Protein AF-A0A3R6RLE1-F1 (afdb_monomer)

pLDDT: mean 75.5, std 14.81, range [39.62, 96.38]

Nearest PDB structures (foldseek):
  5wux-assembly2_D  TM=3.934E-01  e=5.420E-01  Homo sapiens
  9bdt-assembly1_L  TM=4.280E-01  e=7.539E-01  Mus musculus
  8u2c-assembly1_L  TM=4.564E-01  e=1.307E+00  Homo sapiens
  4r2g-assembly1_P  TM=3.063E-01  e=6.754E-01  Homo sapiens
  6lir-assembly2_C  TM=3.787E-01  e=3.151E+00  Gallus gallus

Foldseek 3Di:
DDPVVVVVVVVVVVVVVVVVVVVVVVCVVVCVVVVVLLVVLLVVLVVVVQWDKAAFDDPQRKIKIWGQPPRPPCQQWIQIDIDGPNFPDDDDSPDIDGLPQFFNVDDLFSWDKDFPDPPRPPDQKTKIKTWDDPQFQWKWQAPDTWGKDWDWGAGSPPGIRITIMTMDIAGDPDDPGDVQVQQGIWTAGNVGWIKGGGPVVNGIDTD

Secondary structure (DSSP, 8-state):
--HHHHHHHHHHHHHHHHHHHHHHHHHHHTTHHHHHHHHHHHHHHHHTT-EEEPPPBTTTTEEEEEEETTTTT-TTEEEEEEEESSS-------EEEEIIIIIIS--GGG---B----TT---SEEEEEEE--TTEEEEEETTEEEEPEEEEEEETTTEEEEEEEEEEEEESS-TT--TT-GGGEEEEETTS-EEEEETTTTEEEE-

Radius of gyration: 25.45 Å; Cα contacts (8 Å, |Δi|>4): 371; chains: 1; bounding box: 72×47×69 Å

Solvent-accessible surface area (backbone atoms only — not comparable to full-atom values): 11541 Å² total; per-residue (Å²): 133,62,70,68,58,56,54,51,53,50,52,53,51,52,52,53,52,50,52,51,51,49,51,51,52,51,36,51,76,70,41,51,55,58,51,52,52,49,52,55,34,44,63,50,34,68,72,68,62,27,56,33,71,53,76,67,46,74,94,52,40,33,26,44,39,37,32,53,21,64,89,80,78,42,74,61,30,27,26,42,42,80,47,34,78,72,43,83,61,81,67,78,75,84,40,73,44,40,50,51,68,54,35,54,66,32,42,82,82,65,55,59,79,45,65,67,82,62,62,71,57,91,57,73,49,45,57,37,35,31,40,43,37,93,54,55,53,35,37,28,58,65,92,44,79,41,69,60,44,81,49,58,34,47,35,69,77,78,40,74,48,58,35,30,31,40,73,53,77,31,39,57,93,43,100,86,39,45,65,77,54,16,90,30,40,35,39,32,32,73,85,70,51,40,36,38,42,27,63,84,72,73,45,52,48,80,109

Structure (mmCIF, N/CA/C/O backbone):
data_AF-A0A3R6RLE1-F1
#
_entry.id   AF-A0A3R6RLE1-F1
#
loop_
_atom_site.group_PDB
_atom_site.id
_atom_site.type_symbol
_atom_site.label_atom_id
_atom_site.label_alt_id
_atom_site.label_comp_id
_atom_site.label_asym_id
_atom_site.label_entity_id
_atom_site.label_seq_id
_atom_site.pdbx_PDB_ins_code
_atom_site.Cartn_x
_atom_site.Cartn_y
_atom_site.Cartn_z
_atom_site.occupancy
_atom_site.B_iso_or_equiv
_atom_site.auth_seq_id
_atom_site.auth_comp_id
_atom_site.auth_asym_id
_atom_site.auth_atom_id
_atom_site.pdbx_PDB_model_num
ATOM 1 N N . MET A 1 1 ? 51.642 21.975 -44.825 1.00 54.53 1 MET A N 1
ATOM 2 C CA . MET A 1 1 ? 50.548 20.981 -44.720 1.00 54.53 1 MET A CA 1
ATOM 3 C C . MET A 1 1 ? 49.422 21.402 -45.662 1.00 54.53 1 MET A C 1
ATOM 5 O O . MET A 1 1 ? 48.968 22.535 -45.587 1.00 54.53 1 MET A O 1
ATOM 9 N N . ASN A 1 2 ? 49.102 20.576 -46.658 1.00 55.41 2 ASN A N 1
ATOM 10 C CA . ASN A 1 2 ? 48.472 21.010 -47.912 1.00 55.41 2 ASN A CA 1
ATOM 11 C C . ASN A 1 2 ? 46.968 21.317 -47.732 1.00 55.41 2 ASN A C 1
ATOM 13 O O . ASN A 1 2 ? 46.208 20.414 -47.386 1.00 55.41 2 ASN A O 1
ATOM 17 N N . LYS A 1 3 ? 46.512 22.552 -48.013 1.00 57.81 3 LYS A N 1
ATOM 18 C CA . LYS A 1 3 ? 45.089 22.973 -47.905 1.00 57.81 3 LYS A CA 1
ATOM 19 C C . LYS A 1 3 ? 44.115 22.013 -48.614 1.00 57.81 3 LYS A C 1
ATOM 21 O O . LYS A 1 3 ? 42.993 21.827 -48.156 1.00 57.81 3 LYS A O 1
ATOM 26 N N . LYS A 1 4 ? 44.556 21.354 -49.694 1.00 61.41 4 LYS A N 1
ATOM 27 C CA . LYS A 1 4 ? 43.787 20.327 -50.424 1.00 61.41 4 LYS A CA 1
ATOM 28 C C . LYS A 1 4 ? 43.516 19.050 -49.613 1.00 61.41 4 LYS A C 1
ATOM 30 O O . LYS A 1 4 ? 42.442 18.470 -49.751 1.00 61.41 4 LYS A O 1
ATOM 35 N N . ILE A 1 5 ? 44.456 18.628 -48.768 1.00 63.06 5 ILE A N 1
ATOM 36 C CA . ILE A 1 5 ? 44.320 17.428 -47.926 1.00 63.06 5 ILE A CA 1
ATOM 37 C C . ILE A 1 5 ? 43.322 17.705 -46.796 1.00 63.06 5 ILE A C 1
ATOM 39 O O . ILE A 1 5 ? 42.418 16.908 -46.570 1.00 63.06 5 ILE A O 1
ATOM 43 N N . ILE A 1 6 ? 43.413 18.885 -46.172 1.00 67.31 6 ILE A N 1
ATOM 44 C CA . ILE A 1 6 ? 42.488 19.329 -45.115 1.00 67.31 6 ILE A CA 1
ATOM 45 C C . ILE A 1 6 ? 41.051 19.429 -45.654 1.00 67.31 6 ILE A C 1
ATOM 47 O O . ILE A 1 6 ? 40.127 18.909 -45.036 1.00 67.31 6 ILE A O 1
ATOM 51 N N . ASN A 1 7 ? 40.857 20.008 -46.845 1.00 72.31 7 ASN A N 1
ATOM 52 C CA . ASN A 1 7 ? 39.530 20.110 -47.466 1.00 72.31 7 ASN A CA 1
ATOM 53 C C . ASN A 1 7 ? 38.930 18.750 -47.852 1.00 72.31 7 ASN A C 1
ATOM 55 O O . ASN A 1 7 ? 37.714 18.577 -47.803 1.00 72.31 7 ASN A O 1
ATOM 59 N N . SER A 1 8 ? 39.763 17.791 -48.259 1.00 72.81 8 SER A N 1
ATOM 60 C CA . SER A 1 8 ? 39.297 16.448 -48.626 1.00 72.81 8 SER A CA 1
ATOM 61 C C . SER A 1 8 ? 38.902 15.645 -47.387 1.00 72.81 8 SER A C 1
ATOM 63 O O . SER A 1 8 ? 37.837 15.035 -47.370 1.00 72.81 8 SER A O 1
ATOM 65 N N . ALA A 1 9 ? 39.699 15.726 -46.318 1.00 73.75 9 ALA A N 1
ATOM 66 C CA . ALA A 1 9 ? 39.375 15.119 -45.030 1.00 73.75 9 ALA A CA 1
ATOM 67 C C . ALA A 1 9 ? 38.085 15.701 -44.423 1.00 73.75 9 ALA A C 1
ATOM 69 O O . ALA A 1 9 ? 37.245 14.950 -43.935 1.00 73.75 9 ALA A O 1
ATOM 70 N N . LEU A 1 10 ? 37.881 17.021 -44.524 1.00 77.94 10 LEU A N 1
ATOM 71 C CA . LEU A 1 10 ? 36.673 17.681 -44.025 1.00 77.94 10 LEU A CA 1
ATOM 72 C C . LEU A 1 10 ? 35.410 17.214 -44.766 1.00 77.94 10 LEU A C 1
ATOM 74 O O . LEU A 1 10 ? 34.391 16.959 -44.136 1.00 77.94 10 LEU A O 1
ATOM 78 N N . LYS A 1 11 ? 35.475 17.042 -46.092 1.00 77.94 11 LYS A N 1
ATOM 79 C CA . LYS A 1 11 ? 34.344 16.529 -46.888 1.00 77.94 11 LYS A CA 1
ATOM 80 C C . LYS A 1 11 ? 33.983 15.089 -46.531 1.00 77.94 11 LYS A C 1
ATOM 82 O O . LYS A 1 11 ? 32.802 14.772 -46.431 1.00 77.94 11 LYS A O 1
ATOM 87 N N . ILE A 1 12 ? 34.988 14.241 -46.315 1.00 80.44 12 ILE A N 1
ATOM 88 C CA . ILE A 1 12 ? 34.781 12.856 -45.870 1.00 80.44 12 ILE A CA 1
ATOM 89 C C . ILE A 1 12 ? 34.124 12.847 -44.486 1.00 80.44 12 ILE A C 1
ATOM 91 O O . ILE A 1 12 ? 33.146 12.135 -44.277 1.00 80.44 12 ILE A O 1
ATOM 95 N N . PHE A 1 13 ? 34.603 13.688 -43.566 1.00 79.88 13 PHE A N 1
ATOM 96 C CA . PHE A 1 13 ? 34.034 13.807 -42.226 1.00 79.88 13 PHE A CA 1
ATOM 97 C C . PHE A 1 13 ? 32.572 14.272 -42.252 1.00 79.88 13 PHE A C 1
ATOM 99 O O . PHE A 1 13 ? 31.724 13.650 -41.620 1.00 79.88 13 PHE A O 1
ATOM 106 N N . VAL A 1 14 ? 32.255 15.310 -43.035 1.00 82.38 14 VAL A N 1
ATOM 107 C CA . VAL A 1 14 ? 30.874 15.787 -43.208 1.00 82.38 14 VAL A CA 1
ATOM 108 C C . VAL A 1 14 ? 29.983 14.682 -43.775 1.00 82.38 14 VAL A C 1
ATOM 110 O O . VAL A 1 14 ? 28.900 14.465 -43.247 1.00 82.38 14 VAL A O 1
ATOM 113 N N . GLY A 1 15 ? 30.452 13.928 -44.775 1.00 81.62 15 GLY A N 1
ATOM 114 C CA . GLY A 1 15 ? 29.702 12.800 -45.334 1.00 81.62 15 GLY A CA 1
ATOM 115 C C . GLY A 1 15 ? 29.387 11.714 -44.300 1.00 81.62 15 GLY A C 1
ATOM 116 O O . GLY A 1 15 ? 28.249 11.259 -44.217 1.00 81.62 15 GLY A O 1
ATOM 117 N N . ILE A 1 16 ? 30.363 11.344 -43.465 1.00 85.44 16 ILE A N 1
ATOM 118 C CA . ILE A 1 16 ? 30.168 10.360 -42.387 1.00 85.44 16 ILE A CA 1
ATOM 119 C C . ILE A 1 16 ? 29.144 10.868 -41.366 1.00 85.44 16 ILE A C 1
ATOM 121 O O . ILE A 1 16 ? 28.222 10.136 -41.009 1.00 85.44 16 ILE A O 1
ATOM 125 N N . VAL A 1 17 ? 29.267 12.124 -40.927 1.00 82.50 17 VAL A N 1
ATOM 126 C CA . VAL A 1 17 ? 28.328 12.726 -39.968 1.00 82.50 17 VAL A CA 1
ATOM 127 C C . VAL A 1 17 ? 26.916 12.783 -40.553 1.00 82.50 17 VAL A C 1
ATOM 129 O O . VAL A 1 17 ? 25.967 12.411 -39.870 1.00 82.50 17 VAL A O 1
ATOM 132 N N . SER A 1 18 ? 26.759 13.167 -41.822 1.00 81.44 18 SER A N 1
ATOM 133 C CA . SER A 1 18 ? 25.455 13.187 -42.493 1.00 81.44 18 SER A CA 1
ATOM 134 C C . SER A 1 18 ? 24.817 11.798 -42.568 1.00 81.44 18 SER A C 1
ATOM 136 O O . SER A 1 18 ? 23.637 11.665 -42.253 1.00 81.44 18 SER A O 1
ATOM 138 N N . CYS A 1 19 ? 25.581 10.755 -42.907 1.00 82.94 19 CYS A N 1
ATOM 139 C CA . CYS A 1 19 ? 25.074 9.380 -42.912 1.00 82.94 19 CYS A CA 1
ATOM 140 C C . CYS A 1 19 ? 24.628 8.918 -41.516 1.00 82.94 19 CYS A C 1
ATOM 142 O O . CYS A 1 19 ? 23.587 8.276 -41.396 1.00 82.94 19 CYS A O 1
ATOM 144 N N . LEU A 1 20 ? 25.372 9.272 -40.462 1.00 82.69 20 LEU A N 1
ATOM 145 C CA . LEU A 1 20 ? 25.006 8.946 -39.079 1.00 82.69 20 LEU A CA 1
ATOM 146 C C . LEU A 1 20 ? 23.729 9.668 -38.634 1.00 82.69 20 LEU A C 1
ATOM 148 O O . LEU A 1 20 ? 22.882 9.056 -37.989 1.00 82.69 20 LEU A O 1
ATOM 152 N N . VAL A 1 21 ? 23.564 10.942 -39.005 1.00 82.56 21 VAL A N 1
ATOM 153 C CA . VAL A 1 21 ? 22.342 11.708 -38.712 1.00 82.56 21 VAL A CA 1
ATOM 154 C C . VAL A 1 21 ? 21.139 11.099 -39.430 1.00 82.56 21 VAL A C 1
ATOM 156 O O . VAL A 1 21 ? 20.102 10.911 -38.804 1.00 82.56 21 VAL A O 1
ATOM 159 N N . ILE A 1 22 ? 21.277 10.731 -40.708 1.00 82.38 22 ILE A N 1
ATOM 160 C CA . ILE A 1 22 ? 20.196 10.083 -41.466 1.00 82.38 22 ILE A CA 1
ATOM 161 C C . ILE A 1 22 ? 19.832 8.738 -40.836 1.00 82.38 22 ILE A C 1
ATOM 163 O O . ILE A 1 22 ? 18.658 8.486 -40.593 1.00 82.38 22 ILE A O 1
ATOM 167 N N . ALA A 1 23 ? 20.821 7.903 -40.504 1.00 78.88 23 ALA A N 1
ATOM 168 C CA . ALA A 1 23 ? 20.574 6.635 -39.824 1.00 78.88 23 ALA A CA 1
ATOM 169 C C . ALA A 1 23 ? 19.856 6.842 -38.482 1.00 78.88 23 ALA A C 1
ATOM 171 O O . ALA A 1 23 ? 18.920 6.112 -38.175 1.00 78.88 23 ALA A O 1
ATOM 172 N N . PHE A 1 24 ? 20.244 7.855 -37.702 1.00 77.44 24 PHE A N 1
ATOM 173 C CA . PHE A 1 24 ? 19.587 8.185 -36.438 1.00 77.44 24 PHE A CA 1
ATOM 174 C C . PHE A 1 24 ? 18.131 8.623 -36.631 1.00 77.44 24 PHE A C 1
ATOM 176 O O . PHE A 1 24 ? 17.257 8.137 -35.919 1.00 77.44 24 PHE A O 1
ATOM 183 N N . VAL A 1 25 ? 17.857 9.494 -37.608 1.00 79.81 25 VAL A N 1
ATOM 184 C CA . VAL A 1 25 ? 16.491 9.940 -37.931 1.00 79.81 25 VAL A CA 1
ATOM 185 C C . VAL A 1 25 ? 15.631 8.762 -38.383 1.00 79.81 25 VAL A C 1
ATOM 187 O O . VAL A 1 25 ? 14.531 8.592 -37.873 1.00 79.81 25 VAL A O 1
ATOM 190 N N . VAL A 1 26 ? 16.160 7.902 -39.254 1.00 76.88 26 VAL A N 1
ATOM 191 C CA . VAL A 1 26 ? 15.477 6.695 -39.738 1.00 76.88 26 VAL A CA 1
ATOM 192 C C . VAL A 1 26 ? 15.181 5.729 -38.586 1.00 76.88 26 VAL A C 1
ATOM 194 O O . VAL A 1 26 ? 14.052 5.274 -38.438 1.00 76.88 26 VAL A O 1
ATOM 197 N N . MET A 1 27 ? 16.156 5.451 -37.716 1.00 73.25 27 MET A N 1
ATOM 198 C CA . MET A 1 27 ? 15.939 4.605 -36.534 1.00 73.25 27 MET A CA 1
ATOM 199 C C . MET A 1 27 ? 14.916 5.205 -35.556 1.00 73.25 27 MET A C 1
ATOM 201 O O . MET A 1 27 ? 14.238 4.453 -34.857 1.00 73.25 27 MET A O 1
ATOM 205 N N . ASN A 1 28 ? 14.797 6.535 -35.500 1.00 74.31 28 ASN A N 1
ATOM 206 C CA . ASN A 1 28 ? 13.787 7.223 -34.699 1.00 74.31 28 ASN A CA 1
ATOM 207 C C . ASN A 1 28 ? 12.388 7.137 -35.337 1.00 74.31 28 ASN A C 1
ATOM 209 O O . ASN A 1 28 ? 11.428 6.846 -34.635 1.00 74.31 28 ASN A O 1
ATOM 213 N N . GLU A 1 29 ? 12.266 7.340 -36.656 1.00 74.56 29 GLU A N 1
ATOM 214 C CA . GLU A 1 29 ? 10.993 7.206 -37.388 1.00 74.56 29 GLU A CA 1
ATOM 215 C C . GLU A 1 29 ? 10.439 5.778 -37.343 1.00 74.56 29 GLU A C 1
ATOM 217 O O . GLU A 1 29 ? 9.233 5.590 -37.203 1.00 74.56 29 GLU A O 1
ATOM 222 N N . PHE A 1 30 ? 11.310 4.769 -37.409 1.00 75.56 30 PHE A N 1
ATOM 223 C CA . PHE A 1 30 ? 10.919 3.362 -37.300 1.00 75.56 30 PHE A CA 1
ATOM 224 C C . PHE A 1 30 ? 10.721 2.878 -35.851 1.00 75.56 30 PHE A C 1
ATOM 226 O O . PHE A 1 30 ? 10.473 1.694 -35.646 1.00 75.56 30 PHE A O 1
ATOM 233 N N . GLY A 1 31 ? 10.850 3.748 -34.840 1.00 68.81 31 GLY A N 1
ATOM 234 C CA . GLY A 1 31 ? 10.634 3.396 -33.427 1.00 68.81 31 GLY A CA 1
ATOM 235 C C . GLY A 1 31 ? 11.708 2.495 -32.796 1.00 68.81 31 GLY A C 1
ATOM 236 O O . GLY A 1 31 ? 11.634 2.183 -31.610 1.00 68.81 31 GLY A O 1
ATOM 237 N N . ILE A 1 32 ? 12.752 2.129 -33.546 1.00 72.12 32 ILE A N 1
ATOM 238 C CA . ILE A 1 32 ? 13.831 1.223 -33.113 1.00 72.12 32 ILE A CA 1
ATOM 239 C C . ILE A 1 32 ? 14.575 1.790 -31.896 1.00 72.12 32 ILE A C 1
ATOM 241 O O . ILE A 1 32 ? 14.989 1.053 -31.003 1.00 72.12 32 ILE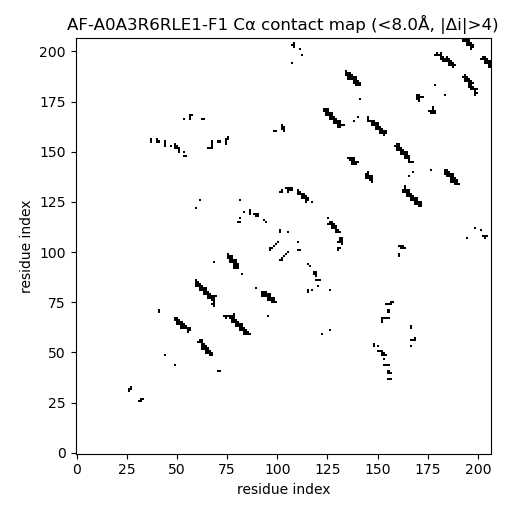 A O 1
ATOM 245 N N . ILE A 1 33 ? 14.753 3.115 -31.829 1.00 70.38 33 ILE A N 1
ATOM 246 C CA . ILE A 1 33 ? 15.415 3.765 -30.686 1.00 70.38 33 ILE A CA 1
ATOM 247 C C . ILE A 1 33 ? 14.605 3.584 -29.398 1.00 70.38 33 ILE A C 1
ATOM 249 O O . ILE A 1 33 ? 15.192 3.363 -28.334 1.00 70.38 33 ILE A O 1
ATOM 253 N N . ASP A 1 34 ? 13.282 3.684 -29.478 1.00 66.69 34 ASP A N 1
ATOM 254 C CA . ASP A 1 34 ? 12.413 3.529 -28.314 1.00 66.69 34 ASP A CA 1
ATOM 255 C C . ASP A 1 34 ? 12.336 2.063 -27.877 1.00 66.69 34 ASP A C 1
ATOM 257 O O . ASP A 1 34 ? 12.394 1.786 -26.680 1.00 66.69 34 ASP A O 1
ATOM 261 N N . GLU A 1 35 ? 12.370 1.130 -28.830 1.00 65.44 35 GLU A N 1
ATOM 262 C CA . GLU A 1 35 ? 12.478 -0.310 -28.575 1.00 65.44 35 GLU A CA 1
ATOM 263 C C . GLU A 1 35 ? 13.819 -0.700 -27.918 1.00 65.44 35 GLU A C 1
ATOM 265 O O . GLU A 1 35 ? 13.868 -1.470 -26.960 1.00 65.44 35 GLU A O 1
ATOM 270 N N . ILE A 1 36 ? 14.941 -0.114 -28.351 1.00 67.44 36 ILE A N 1
ATOM 271 C CA . ILE A 1 36 ? 16.247 -0.337 -27.707 1.00 67.44 36 ILE A CA 1
ATOM 272 C C . ILE A 1 36 ? 16.252 0.220 -26.278 1.00 67.44 36 ILE A C 1
ATOM 274 O O . ILE A 1 36 ? 16.777 -0.420 -25.362 1.00 67.44 36 ILE A O 1
ATOM 278 N N . LYS A 1 37 ? 15.671 1.406 -26.061 1.00 68.44 37 LYS A N 1
ATOM 279 C CA . LYS A 1 37 ? 15.564 2.000 -24.721 1.00 68.44 37 LYS A CA 1
ATOM 280 C C . LYS A 1 37 ? 14.668 1.168 -23.809 1.00 68.44 37 LYS A C 1
ATOM 282 O O . LYS A 1 37 ? 15.028 0.995 -22.644 1.00 68.44 37 LYS A O 1
ATOM 287 N N . SER A 1 38 ? 13.540 0.657 -24.302 1.00 60.31 38 SER A N 1
ATOM 288 C CA . SER A 1 38 ? 12.651 -0.204 -23.516 1.00 60.31 38 SER A CA 1
ATOM 289 C C . SER A 1 38 ? 13.352 -1.515 -23.152 1.00 60.31 38 SER A C 1
ATOM 291 O O . SER A 1 38 ? 13.422 -1.844 -21.969 1.00 60.31 38 SER A O 1
ATOM 293 N N . MET A 1 39 ? 14.024 -2.178 -24.101 1.00 59.88 39 MET A N 1
ATOM 294 C CA . MET A 1 39 ? 14.828 -3.379 -23.835 1.00 59.88 39 MET A CA 1
ATOM 295 C C . MET A 1 39 ? 15.926 -3.141 -22.792 1.00 59.88 39 MET A C 1
ATOM 297 O O . MET A 1 39 ? 16.168 -3.981 -21.924 1.00 59.88 39 MET A O 1
ATOM 301 N N . GLN A 1 40 ? 16.610 -1.996 -22.837 1.00 60.12 40 GLN A N 1
ATOM 302 C CA . GLN A 1 40 ? 17.617 -1.653 -21.830 1.00 60.12 40 GLN A CA 1
ATOM 303 C C . GLN A 1 40 ? 17.010 -1.412 -20.442 1.00 60.12 40 GLN A C 1
ATOM 305 O O . GLN A 1 40 ? 17.643 -1.751 -19.441 1.00 60.12 40 GLN A O 1
ATOM 310 N N . ARG A 1 41 ? 15.796 -0.849 -20.365 1.00 56.72 41 ARG A N 1
ATOM 311 C CA . ARG A 1 41 ? 15.068 -0.685 -19.098 1.00 56.72 41 ARG A CA 1
ATOM 312 C C . ARG A 1 41 ? 14.626 -2.029 -18.527 1.00 56.72 41 ARG A C 1
ATOM 314 O O . ARG A 1 41 ? 14.901 -2.266 -17.356 1.00 56.72 41 ARG A O 1
ATOM 321 N N . ILE A 1 42 ? 14.064 -2.919 -19.350 1.00 56.34 42 ILE A N 1
ATOM 322 C CA . ILE A 1 42 ? 13.675 -4.289 -18.959 1.00 56.34 42 ILE A CA 1
ATOM 323 C C . ILE A 1 42 ? 14.867 -5.023 -18.331 1.00 56.34 42 ILE A C 1
ATOM 325 O O . ILE A 1 42 ? 14.820 -5.413 -17.168 1.00 56.34 42 ILE A O 1
ATOM 329 N N . ASN A 1 43 ? 16.005 -5.060 -19.033 1.00 54.22 43 ASN A N 1
ATOM 330 C CA . ASN A 1 43 ? 17.229 -5.709 -18.543 1.00 54.22 43 ASN A CA 1
ATOM 331 C C . ASN A 1 43 ? 17.775 -5.121 -17.226 1.00 54.22 43 ASN A C 1
ATOM 333 O O . ASN A 1 43 ? 18.554 -5.770 -16.522 1.00 54.22 43 ASN A O 1
ATOM 337 N N . LYS A 1 44 ? 17.446 -3.863 -16.913 1.00 50.22 44 LYS A N 1
ATOM 338 C CA . LYS A 1 44 ? 17.852 -3.205 -15.667 1.00 50.22 44 LYS A CA 1
ATOM 339 C C . LYS A 1 44 ? 16.917 -3.569 -14.512 1.00 50.22 44 LYS A C 1
ATOM 341 O O . LYS A 1 44 ? 17.411 -3.783 -13.408 1.00 50.22 44 LYS A O 1
ATOM 346 N N . VAL A 1 45 ? 15.611 -3.661 -14.767 1.00 53.81 45 VAL A N 1
ATOM 347 C CA . VAL A 1 45 ? 14.608 -4.095 -13.781 1.00 53.81 45 VAL A CA 1
ATOM 348 C C . VAL A 1 45 ? 14.849 -5.554 -13.379 1.00 53.81 45 VAL A C 1
ATOM 350 O O . VAL A 1 45 ? 14.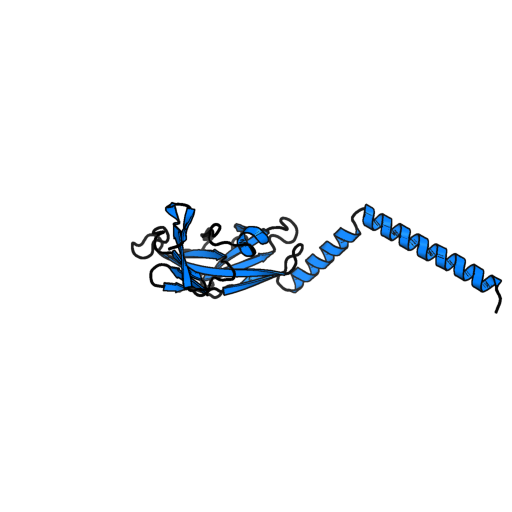927 -5.837 -12.183 1.00 53.81 45 VAL A O 1
ATOM 353 N N . ASP A 1 46 ? 15.137 -6.435 -14.345 1.00 53.00 46 ASP A N 1
ATOM 354 C CA . ASP A 1 46 ? 15.476 -7.848 -14.099 1.00 53.00 46 ASP A CA 1
ATOM 355 C C . ASP A 1 46 ? 16.672 -8.024 -13.145 1.00 53.00 46 ASP A C 1
ATOM 357 O O . ASP A 1 46 ? 16.710 -8.944 -12.331 1.00 53.00 46 ASP A O 1
ATOM 361 N N . LYS A 1 47 ? 17.655 -7.115 -13.192 1.00 46.69 47 LYS A N 1
ATOM 362 C CA . LYS A 1 47 ? 18.839 -7.160 -12.313 1.00 46.69 47 LYS A CA 1
ATOM 363 C C . LYS A 1 47 ? 18.598 -6.611 -10.903 1.00 46.69 47 LYS A C 1
ATOM 365 O O . LYS A 1 47 ? 19.365 -6.947 -10.003 1.00 46.69 47 LYS A O 1
ATOM 370 N N . ASN A 1 48 ? 17.562 -5.794 -10.701 1.00 50.09 48 ASN A N 1
ATOM 371 C CA . ASN A 1 48 ? 17.209 -5.197 -9.404 1.00 50.09 48 ASN A CA 1
ATOM 372 C C . ASN A 1 48 ? 16.133 -5.991 -8.644 1.00 50.09 48 ASN A C 1
ATOM 374 O O . ASN A 1 48 ? 15.670 -5.562 -7.589 1.00 50.09 48 ASN A O 1
ATOM 378 N N . ASN A 1 49 ? 15.759 -7.165 -9.152 1.00 56.41 49 ASN A N 1
ATOM 379 C CA . ASN A 1 49 ? 14.778 -8.074 -8.570 1.00 56.41 49 ASN A CA 1
ATOM 380 C C . ASN A 1 49 ? 13.362 -7.502 -8.384 1.00 56.41 49 ASN A C 1
ATOM 382 O O . ASN A 1 49 ? 12.591 -8.169 -7.705 1.00 56.41 49 ASN A O 1
ATOM 386 N N . GLY A 1 50 ? 13.031 -6.332 -8.966 1.00 63.19 50 GLY A N 1
ATOM 387 C CA . GLY A 1 50 ? 11.691 -5.786 -9.301 1.00 63.19 50 GLY A CA 1
ATOM 388 C C . GLY A 1 50 ? 10.552 -5.860 -8.272 1.00 63.19 50 GLY A C 1
ATOM 389 O O . GLY A 1 50 ? 9.423 -5.492 -8.580 1.00 63.19 50 GLY A O 1
ATOM 390 N N . THR A 1 51 ? 10.826 -6.359 -7.072 1.00 79.19 51 THR A N 1
ATOM 391 C CA . THR A 1 51 ? 9.840 -6.988 -6.202 1.00 79.19 51 THR A CA 1
ATOM 392 C C . THR A 1 51 ? 10.006 -6.452 -4.798 1.00 79.19 51 THR A C 1
ATOM 394 O O . THR A 1 51 ? 11.075 -6.552 -4.191 1.00 79.19 51 THR A O 1
ATOM 397 N N . TRP A 1 52 ? 8.923 -5.918 -4.259 1.00 87.69 52 TRP A N 1
ATOM 398 C CA . TRP A 1 52 ? 8.835 -5.489 -2.877 1.00 87.69 52 TRP A CA 1
ATOM 399 C C . TRP A 1 52 ? 8.065 -6.521 -2.052 1.00 87.69 52 TRP A C 1
ATOM 401 O O . TRP A 1 52 ? 7.113 -7.132 -2.538 1.00 87.69 52 TRP A O 1
ATOM 411 N N . LYS A 1 53 ? 8.474 -6.711 -0.794 1.00 89.19 53 LYS A N 1
ATOM 412 C CA . LYS A 1 53 ? 7.830 -7.634 0.147 1.00 89.19 53 LYS A CA 1
ATOM 413 C C . LYS A 1 53 ? 7.449 -6.909 1.426 1.00 89.19 53 LYS A C 1
ATOM 415 O O . LYS A 1 53 ? 8.276 -6.188 1.985 1.00 89.19 53 LYS A O 1
ATOM 420 N N . SER A 1 54 ? 6.233 -7.140 1.906 1.00 90.06 54 SER A N 1
ATOM 421 C CA . SER A 1 54 ? 5.782 -6.595 3.184 1.00 90.06 54 SER A CA 1
ATOM 422 C C . SER A 1 54 ? 6.402 -7.327 4.373 1.00 90.06 54 SER A C 1
ATOM 424 O O . SER A 1 54 ? 6.916 -8.445 4.268 1.00 90.06 54 SER A O 1
ATOM 426 N N . GLU A 1 55 ? 6.259 -6.731 5.553 1.00 90.81 55 GLU A N 1
ATOM 427 C CA . GLU A 1 55 ? 6.409 -7.437 6.819 1.00 90.81 55 GLU A CA 1
ATOM 428 C C . GLU A 1 55 ? 5.453 -8.635 6.895 1.00 90.81 55 GLU A C 1
ATOM 430 O O . GLU A 1 55 ? 4.340 -8.613 6.357 1.00 90.81 55 GLU A O 1
ATOM 435 N N . LYS A 1 56 ? 5.899 -9.680 7.597 1.00 89.25 56 LYS A N 1
ATOM 436 C CA . LYS A 1 56 ? 5.136 -10.912 7.805 1.00 89.25 56 LYS A CA 1
ATOM 437 C C . LYS A 1 56 ? 4.175 -10.752 8.975 1.00 89.25 56 LYS A C 1
ATOM 439 O O . LYS A 1 56 ? 4.577 -10.302 10.047 1.00 89.25 56 LYS A O 1
ATOM 444 N N . ILE A 1 57 ? 2.940 -11.214 8.813 1.00 84.00 57 ILE A N 1
ATOM 445 C CA . ILE A 1 57 ? 1.900 -11.125 9.839 1.00 84.00 57 ILE A CA 1
ATOM 446 C C . ILE A 1 57 ? 1.213 -12.470 10.109 1.00 84.00 57 ILE A C 1
ATOM 448 O O . ILE A 1 57 ? 1.125 -13.356 9.258 1.00 84.00 57 ILE A O 1
ATOM 452 N N . GLY A 1 58 ? 0.679 -12.607 11.323 1.00 79.00 58 GLY A N 1
ATOM 453 C CA . GLY A 1 58 ? -0.058 -13.796 11.753 1.00 79.00 58 GLY A CA 1
ATOM 454 C C . GLY A 1 58 ? 0.818 -15.036 11.968 1.00 79.00 58 GLY A C 1
ATOM 455 O O . GLY A 1 58 ? 2.029 -15.034 11.748 1.00 79.00 58 GLY A O 1
ATOM 456 N N . LYS A 1 59 ? 0.189 -16.123 12.430 1.00 78.75 59 LYS A N 1
ATOM 457 C CA . LYS A 1 59 ? 0.884 -17.393 12.715 1.00 78.75 59 LYS A CA 1
ATOM 458 C C . LYS A 1 59 ? 1.387 -18.086 11.451 1.00 78.75 59 LYS A C 1
ATOM 460 O O . LYS A 1 59 ? 2.390 -18.790 11.505 1.00 78.75 59 LYS A O 1
ATOM 465 N N . ASP A 1 60 ? 0.715 -17.849 10.331 1.00 77.62 60 ASP A N 1
ATOM 466 C CA . ASP A 1 60 ? 1.079 -18.413 9.033 1.00 77.62 60 ASP A CA 1
ATOM 467 C C . ASP A 1 60 ? 2.193 -17.610 8.339 1.00 77.62 60 ASP A C 1
ATOM 469 O O . ASP A 1 60 ? 2.605 -17.961 7.236 1.00 77.62 60 ASP A O 1
ATOM 473 N N . LYS A 1 61 ? 2.705 -16.547 8.987 1.00 84.94 61 LYS A N 1
ATOM 474 C CA . LYS A 1 61 ? 3.746 -15.658 8.454 1.00 84.94 61 LYS A CA 1
ATOM 475 C C . LYS A 1 61 ? 3.415 -15.182 7.035 1.00 84.94 61 LYS A C 1
ATOM 477 O O . LYS A 1 61 ? 4.242 -15.294 6.129 1.00 84.94 61 LYS A O 1
ATOM 482 N N . ALA A 1 62 ? 2.187 -14.705 6.850 1.00 83.44 62 ALA A N 1
ATOM 483 C CA . ALA A 1 62 ? 1.720 -14.211 5.565 1.00 83.44 62 ALA A CA 1
ATOM 484 C C . ALA A 1 62 ? 2.359 -12.856 5.247 1.00 83.44 62 ALA A C 1
ATOM 486 O O . ALA A 1 62 ? 2.544 -12.044 6.154 1.00 83.44 62 ALA A O 1
ATOM 487 N N . TYR A 1 63 ? 2.687 -12.610 3.985 1.00 86.06 63 TYR A N 1
ATOM 488 C CA . TYR A 1 63 ? 3.260 -11.357 3.503 1.00 86.06 63 TYR A CA 1
ATOM 489 C C . TYR A 1 63 ? 2.774 -11.053 2.085 1.00 86.06 63 TYR A C 1
ATOM 491 O O . TYR A 1 63 ? 2.444 -11.964 1.330 1.00 86.06 63 TYR A O 1
ATOM 499 N N . MET A 1 64 ? 2.744 -9.774 1.732 1.00 85.75 64 MET A N 1
ATOM 500 C CA . MET A 1 64 ? 2.476 -9.297 0.383 1.00 85.75 64 MET A CA 1
ATOM 501 C C . MET A 1 64 ? 3.768 -9.283 -0.428 1.00 85.75 64 MET A C 1
ATOM 503 O O . MET A 1 64 ? 4.812 -8.861 0.069 1.00 85.75 64 MET A O 1
ATOM 507 N N . GLU A 1 65 ? 3.677 -9.690 -1.683 1.00 86.31 65 GLU A N 1
ATOM 508 C CA . GLU A 1 65 ? 4.694 -9.534 -2.708 1.00 86.31 65 GLU A CA 1
ATOM 509 C C . GLU A 1 65 ? 4.112 -8.681 -3.839 1.00 86.31 65 GLU A C 1
ATOM 511 O O . GLU A 1 65 ? 3.028 -8.974 -4.341 1.00 86.31 65 GLU A O 1
ATOM 516 N N . ILE A 1 66 ? 4.816 -7.610 -4.207 1.00 86.50 66 ILE A N 1
ATOM 517 C CA . ILE A 1 66 ? 4.420 -6.690 -5.277 1.00 86.50 66 ILE A CA 1
ATOM 518 C C . ILE A 1 66 ? 5.548 -6.641 -6.293 1.00 86.50 66 ILE A C 1
ATOM 520 O O . ILE A 1 66 ? 6.683 -6.359 -5.915 1.00 86.50 66 ILE A O 1
ATOM 524 N N . CYS A 1 67 ? 5.239 -6.884 -7.558 1.00 82.00 67 CYS A N 1
ATOM 525 C CA . CYS A 1 67 ? 6.197 -6.898 -8.658 1.00 82.00 67 CYS A CA 1
ATOM 526 C C . CYS A 1 67 ? 5.672 -6.087 -9.848 1.00 82.00 67 CYS A C 1
ATOM 528 O O . CYS A 1 67 ? 4.472 -5.831 -9.947 1.00 82.00 67 CYS A O 1
ATOM 530 N N . ASP A 1 68 ? 6.569 -5.675 -10.743 1.00 77.94 68 ASP A N 1
ATOM 531 C CA . ASP A 1 68 ? 6.175 -5.094 -12.032 1.00 77.94 68 ASP A CA 1
ATOM 532 C C . ASP A 1 68 ? 5.356 -6.136 -12.817 1.00 77.94 68 ASP A C 1
ATOM 534 O O . ASP A 1 68 ? 5.800 -7.279 -12.975 1.00 77.94 68 ASP A O 1
ATOM 538 N N . GLY A 1 69 ? 4.129 -5.792 -13.220 1.00 64.31 69 GLY A N 1
ATOM 539 C CA . GLY A 1 69 ? 3.190 -6.735 -13.826 1.00 64.31 69 GLY A CA 1
ATOM 540 C C . GLY A 1 69 ? 3.752 -7.278 -15.136 1.00 64.31 69 GLY A C 1
ATOM 541 O O . GLY A 1 69 ? 4.042 -6.494 -16.031 1.00 64.31 69 GLY A O 1
ATOM 542 N N . GLU A 1 70 ? 3.957 -8.603 -15.209 1.00 60.03 70 GLU A N 1
ATOM 543 C CA . GLU A 1 70 ? 4.525 -9.340 -16.355 1.00 60.03 70 GLU A CA 1
ATOM 544 C C . GLU A 1 70 ? 5.371 -8.471 -17.296 1.00 60.03 70 GLU A C 1
ATOM 546 O O . GLU A 1 70 ? 4.878 -8.067 -18.349 1.00 60.03 70 GLU A O 1
ATOM 551 N N . ALA A 1 71 ? 6.613 -8.169 -16.896 1.00 50.84 71 ALA A N 1
ATOM 552 C CA . ALA A 1 71 ? 7.636 -7.452 -17.667 1.00 50.84 71 ALA A CA 1
ATOM 553 C C . ALA A 1 71 ? 7.274 -7.223 -19.158 1.00 50.84 71 ALA A C 1
ATOM 555 O O . ALA A 1 71 ? 7.612 -8.026 -20.030 1.00 50.84 71 ALA A O 1
ATOM 556 N N . GLY A 1 72 ? 6.560 -6.125 -19.441 1.00 48.47 72 GLY A N 1
ATOM 557 C CA . GLY A 1 72 ? 6.263 -5.649 -20.796 1.00 48.47 72 GLY A CA 1
ATOM 558 C C . GLY A 1 72 ? 4.900 -5.988 -21.420 1.00 48.47 72 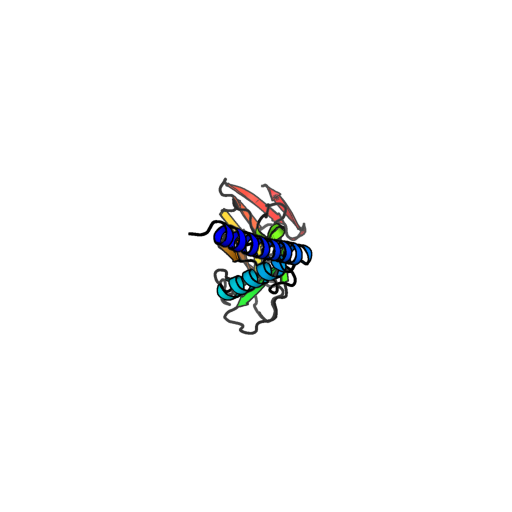GLY A C 1
ATOM 559 O O . GLY A 1 72 ? 4.672 -5.535 -22.540 1.00 48.47 72 GLY A O 1
ATOM 560 N N . LYS A 1 73 ? 3.986 -6.728 -20.770 1.00 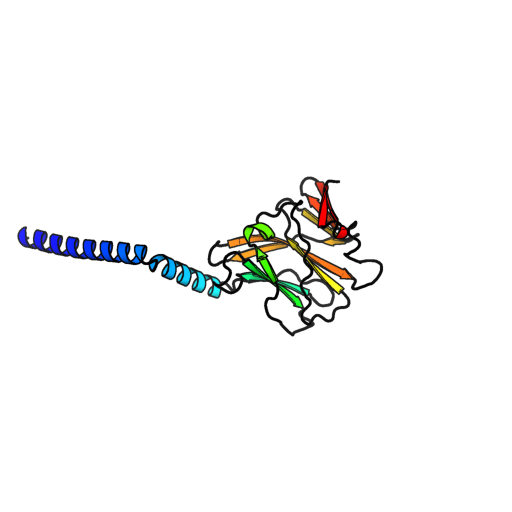59.72 73 LYS A N 1
ATOM 561 C CA . LYS A 1 73 ? 2.623 -6.944 -21.320 1.00 59.72 73 LYS A CA 1
ATOM 562 C C . LYS A 1 73 ? 1.577 -5.956 -20.809 1.00 59.72 73 LYS A C 1
ATOM 564 O O . LYS A 1 73 ? 0.684 -5.586 -21.566 1.00 59.72 73 LYS A O 1
ATOM 569 N N . GLU A 1 74 ? 1.700 -5.518 -19.560 1.00 69.50 74 GLU A N 1
ATOM 570 C CA . GLU A 1 74 ? 0.737 -4.621 -18.911 1.00 69.50 74 GLU A CA 1
ATOM 571 C C . GLU A 1 74 ? 1.467 -3.491 -18.169 1.00 69.50 74 GLU A C 1
ATOM 573 O O . GLU A 1 74 ? 1.565 -3.497 -16.944 1.00 69.50 74 GLU A O 1
ATOM 578 N N . PRO A 1 75 ? 2.012 -2.503 -18.899 1.00 72.00 75 PRO A N 1
ATOM 579 C CA . PRO A 1 75 ? 2.986 -1.555 -18.353 1.00 72.00 75 PRO A CA 1
ATOM 580 C C . PRO A 1 75 ? 2.452 -0.601 -17.276 1.00 72.00 75 PRO A C 1
ATOM 582 O O . PRO A 1 75 ? 3.232 0.052 -16.584 1.00 72.00 75 PRO A O 1
ATOM 585 N N . ASP A 1 76 ? 1.131 -0.494 -17.139 1.00 83.50 76 ASP A N 1
ATOM 586 C CA . ASP A 1 76 ? 0.467 0.347 -16.140 1.00 83.50 76 ASP A CA 1
ATOM 587 C C . ASP A 1 76 ? 0.076 -0.419 -14.866 1.00 83.50 76 ASP A C 1
ATOM 589 O O . ASP A 1 76 ? -0.504 0.173 -13.945 1.00 83.50 76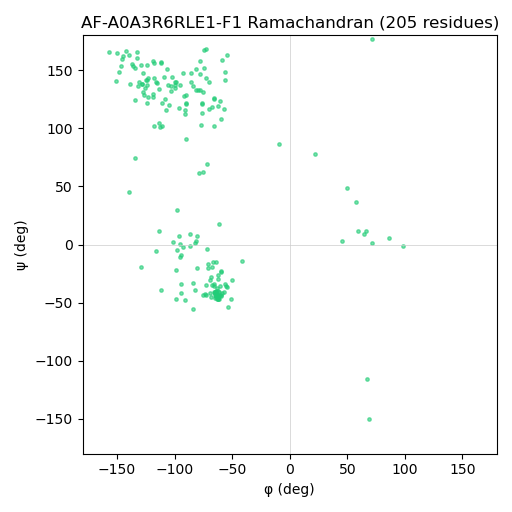 ASP A O 1
ATOM 593 N N . LEU A 1 77 ? 0.373 -1.720 -14.800 1.00 84.00 77 LEU A N 1
ATOM 594 C CA . LEU A 1 77 ? -0.085 -2.617 -13.748 1.00 84.00 77 LEU A CA 1
ATOM 595 C C . LEU A 1 77 ? 1.081 -3.213 -12.947 1.00 84.00 77 LEU A C 1
ATOM 597 O O . LEU A 1 77 ? 2.132 -3.554 -13.481 1.00 84.00 77 LEU A O 1
ATOM 601 N N . ALA A 1 78 ? 0.873 -3.371 -11.641 1.00 85.12 78 ALA A N 1
ATOM 602 C CA . ALA A 1 78 ? 1.722 -4.177 -10.770 1.00 85.12 78 ALA A CA 1
ATOM 603 C C . ALA A 1 78 ? 1.014 -5.479 -10.410 1.00 85.12 78 ALA A C 1
ATOM 605 O O . ALA A 1 78 ? -0.163 -5.467 -10.044 1.00 85.12 78 ALA A O 1
ATOM 606 N N . GLY A 1 79 ? 1.759 -6.580 -10.444 1.00 82.75 79 GLY A N 1
ATOM 607 C CA . GLY A 1 79 ? 1.319 -7.860 -9.913 1.00 82.75 79 GLY A CA 1
ATOM 608 C C . GLY A 1 79 ? 1.383 -7.870 -8.389 1.00 82.75 79 GLY A C 1
ATOM 609 O O . GLY A 1 79 ? 2.414 -7.520 -7.812 1.00 82.75 79 GLY A O 1
ATOM 610 N N . VAL A 1 80 ? 0.306 -8.297 -7.734 1.00 81.94 80 VAL A N 1
ATOM 611 C CA . VAL A 1 80 ? 0.177 -8.338 -6.269 1.00 81.94 80 VAL A CA 1
ATOM 612 C C . VAL A 1 80 ? -0.238 -9.731 -5.803 1.00 81.94 80 VAL A C 1
ATOM 614 O O . VAL A 1 80 ? -1.213 -10.294 -6.287 1.00 81.94 80 VAL A O 1
ATOM 617 N N . ASN A 1 81 ? 0.499 -10.291 -4.841 1.00 80.31 81 ASN A N 1
ATOM 618 C CA . ASN A 1 81 ? 0.244 -11.624 -4.291 1.00 80.31 81 ASN A CA 1
ATOM 619 C C . ASN A 1 81 ? 0.417 -11.661 -2.779 1.00 80.31 81 ASN A C 1
ATOM 621 O O . ASN A 1 81 ? 1.428 -11.193 -2.259 1.00 80.31 81 ASN A O 1
ATOM 625 N N . ILE A 1 82 ? -0.480 -12.352 -2.076 1.00 79.75 82 ILE A N 1
ATOM 626 C CA . ILE A 1 82 ? -0.208 -12.776 -0.701 1.00 79.75 82 ILE A CA 1
ATOM 627 C C . ILE A 1 82 ? 0.441 -14.158 -0.719 1.00 79.75 82 ILE A C 1
ATOM 629 O O . ILE A 1 82 ? -0.036 -15.100 -1.344 1.00 79.75 82 ILE A O 1
ATOM 633 N N . ARG A 1 83 ? 1.563 -14.272 -0.014 1.00 79.00 83 ARG A N 1
ATOM 634 C CA . ARG A 1 83 ? 2.339 -15.497 0.169 1.00 79.00 83 ARG A CA 1
ATOM 635 C C . ARG A 1 83 ? 2.371 -15.861 1.648 1.00 79.00 83 ARG A C 1
ATOM 637 O O . ARG A 1 83 ? 2.255 -14.999 2.515 1.00 79.00 83 ARG A O 1
ATOM 644 N N . SER A 1 84 ? 2.596 -17.134 1.950 1.00 77.38 84 SER A N 1
ATOM 645 C CA . SER A 1 84 ? 2.819 -17.628 3.310 1.00 77.38 84 SER A CA 1
ATOM 646 C C . SER A 1 84 ? 4.093 -18.463 3.345 1.00 77.38 84 SER A C 1
ATOM 648 O O . SER A 1 84 ? 4.332 -19.277 2.463 1.00 77.38 84 SER A O 1
ATOM 650 N N . GLU A 1 85 ? 4.920 -18.307 4.381 1.00 78.88 85 GLU A N 1
ATOM 651 C CA . GLU A 1 85 ? 6.059 -19.224 4.566 1.00 78.88 85 GLU A CA 1
ATOM 652 C C . GLU A 1 85 ? 5.628 -20.628 5.003 1.00 78.88 85 GLU A C 1
ATOM 654 O O . GLU A 1 85 ? 6.403 -21.577 4.892 1.00 78.88 85 GLU A O 1
ATOM 659 N N . LYS A 1 86 ? 4.413 -20.753 5.546 1.00 74.50 86 LYS A N 1
ATOM 660 C CA . LYS A 1 86 ? 3.867 -22.010 6.056 1.00 74.50 86 LYS A CA 1
ATOM 661 C C . LYS A 1 86 ? 3.243 -22.860 4.946 1.00 74.50 86 LYS A C 1
ATOM 663 O O . LYS A 1 86 ? 3.325 -24.082 5.023 1.00 74.50 86 LYS A O 1
ATOM 668 N N . TYR A 1 87 ? 2.650 -22.229 3.936 1.00 68.25 87 TYR A N 1
ATOM 669 C CA . TYR A 1 87 ? 2.016 -22.896 2.798 1.00 68.25 87 TYR A CA 1
ATOM 670 C C . TYR A 1 87 ? 2.831 -22.582 1.535 1.00 68.25 87 TYR A C 1
ATOM 672 O O . TYR A 1 87 ? 2.778 -21.470 1.021 1.00 68.25 87 TYR A O 1
ATOM 680 N N . GLN A 1 88 ? 3.665 -23.532 1.098 1.00 55.84 88 GLN A N 1
ATOM 681 C CA . GLN A 1 88 ? 4.726 -23.309 0.100 1.00 55.84 88 GLN A CA 1
ATOM 682 C C . GLN A 1 88 ? 4.287 -23.437 -1.370 1.00 55.84 88 GLN A C 1
ATOM 684 O O . GLN A 1 88 ? 5.137 -23.413 -2.258 1.00 55.84 88 GLN A O 1
ATOM 689 N N . GLU A 1 89 ? 2.995 -23.555 -1.662 1.00 53.12 89 GLU A N 1
ATOM 690 C CA . GLU A 1 89 ? 2.529 -23.656 -3.046 1.00 53.12 89 GLU A CA 1
ATOM 691 C C . GLU A 1 89 ? 2.208 -22.270 -3.610 1.00 53.12 89 GLU A C 1
ATOM 693 O O . GLU A 1 89 ? 1.282 -21.596 -3.168 1.00 53.12 89 GLU A O 1
ATOM 698 N N . SER A 1 90 ? 3.005 -21.826 -4.582 1.00 46.72 90 SER A N 1
ATOM 699 C CA . SER A 1 90 ? 2.800 -20.563 -5.286 1.00 46.72 90 SER A CA 1
ATOM 700 C C . SER A 1 90 ? 1.937 -20.769 -6.527 1.00 46.72 90 SER A C 1
ATOM 702 O O . SER A 1 90 ? 2.388 -21.397 -7.486 1.00 46.72 90 SER A O 1
ATOM 704 N N . SER A 1 91 ? 0.746 -20.179 -6.556 1.00 46.12 91 SER A N 1
ATOM 705 C CA . SER A 1 91 ? 0.076 -19.859 -7.817 1.00 46.12 91 SER A CA 1
ATOM 706 C C . SER A 1 91 ? 0.753 -18.681 -8.522 1.00 46.12 91 SER A C 1
ATOM 708 O O . SER A 1 91 ? 1.559 -17.943 -7.926 1.00 46.12 91 SER A O 1
ATOM 710 N N . ASN A 1 92 ? 0.354 -18.509 -9.781 1.00 50.59 92 ASN A N 1
ATOM 711 C CA . ASN A 1 92 ? 0.592 -17.336 -10.611 1.00 50.59 92 ASN A CA 1
ATOM 712 C C . ASN A 1 92 ? 0.100 -16.042 -9.931 1.00 50.59 92 ASN A C 1
ATOM 714 O O . ASN A 1 92 ? -0.619 -16.081 -8.929 1.00 50.59 92 ASN A O 1
ATOM 718 N N . ILE A 1 93 ? 0.578 -14.904 -10.448 1.00 56.09 93 ILE A N 1
ATOM 719 C CA . ILE A 1 93 ? 0.092 -13.566 -10.101 1.00 56.09 93 ILE A CA 1
ATOM 720 C C . ILE A 1 93 ? -1.354 -13.469 -10.595 1.00 56.09 93 ILE A C 1
ATOM 722 O O . ILE A 1 93 ? -1.573 -13.291 -11.787 1.00 56.09 93 ILE A O 1
ATOM 726 N N . ASP A 1 94 ? -2.324 -13.608 -9.696 1.00 59.22 94 ASP A N 1
ATOM 727 C CA . ASP A 1 94 ? -3.743 -13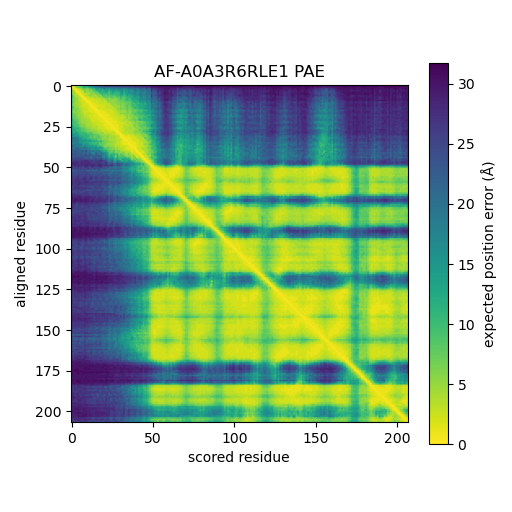.629 -10.086 1.00 59.22 94 ASP A CA 1
ATOM 728 C C . ASP A 1 94 ? -4.407 -12.248 -9.983 1.00 59.22 94 ASP A C 1
ATOM 730 O O . ASP A 1 94 ? -5.521 -12.054 -10.468 1.00 59.22 94 ASP A O 1
ATOM 734 N N . MET A 1 95 ? -3.721 -11.262 -9.391 1.00 75.69 95 MET A N 1
ATOM 735 C CA . MET A 1 95 ? -4.244 -9.907 -9.247 1.00 75.69 95 MET A CA 1
ATOM 736 C C . MET A 1 95 ? -3.258 -8.835 -9.686 1.00 75.69 95 MET A C 1
ATOM 738 O O . MET A 1 95 ? -2.065 -8.873 -9.372 1.00 75.69 95 MET A O 1
ATOM 742 N N . TYR A 1 96 ? -3.821 -7.830 -10.350 1.00 81.12 96 TYR A N 1
ATOM 743 C CA . TYR A 1 96 ? -3.118 -6.665 -10.854 1.00 81.12 96 TYR A CA 1
ATOM 744 C C . TYR A 1 96 ? -3.768 -5.386 -10.332 1.00 81.12 96 TYR A C 1
ATOM 746 O O . TYR A 1 96 ? -4.991 -5.290 -10.244 1.00 81.12 96 TYR A O 1
ATOM 754 N N . VAL A 1 97 ? -2.942 -4.396 -10.000 1.00 85.44 97 VAL A N 1
ATOM 755 C CA . VAL A 1 97 ? -3.375 -3.065 -9.546 1.00 85.44 97 VAL A CA 1
ATOM 756 C C . VAL A 1 97 ? -2.705 -1.981 -10.378 1.00 85.44 97 VAL A C 1
ATOM 758 O O . VAL A 1 97 ? -1.563 -2.138 -10.811 1.00 85.44 97 VAL A O 1
ATOM 761 N N . ARG A 1 98 ? -3.385 -0.854 -10.595 1.00 88.25 98 ARG A N 1
ATOM 762 C CA . ARG A 1 98 ? -2.860 0.251 -11.405 1.00 88.25 98 ARG A CA 1
ATOM 763 C C . ARG A 1 98 ? -1.821 1.036 -10.624 1.00 88.25 98 ARG A C 1
ATOM 765 O O . ARG A 1 98 ? -2.124 1.635 -9.591 1.00 88.25 98 ARG A O 1
ATOM 772 N N . LEU A 1 99 ? -0.614 1.119 -11.179 1.00 87.62 99 LEU A N 1
ATOM 773 C CA . LEU A 1 99 ? 0.559 1.731 -10.548 1.00 87.62 99 LEU A CA 1
ATOM 774 C C . LEU A 1 99 ? 0.286 3.143 -10.018 1.00 87.62 99 LEU A C 1
ATOM 776 O O . LEU A 1 99 ? 0.636 3.474 -8.888 1.00 87.62 99 LEU A O 1
ATOM 780 N N . LYS A 1 100 ? -0.354 3.992 -10.825 1.00 85.44 100 LYS A N 1
ATOM 781 C CA . LYS A 1 100 ? -0.647 5.373 -10.420 1.00 85.44 100 LYS A CA 1
ATOM 782 C C . LYS A 1 100 ? -1.919 5.465 -9.596 1.00 85.44 100 LYS A C 1
ATOM 784 O O . LYS A 1 100 ? -1.883 5.958 -8.476 1.00 85.44 100 LYS A O 1
ATOM 789 N N . GLN A 1 101 ? -3.025 4.969 -10.139 1.00 85.19 101 GLN A N 1
ATOM 790 C CA . GLN A 1 101 ? -4.358 5.195 -9.574 1.00 85.19 101 GLN A CA 1
ATOM 791 C C . GLN A 1 101 ? -4.560 4.475 -8.239 1.00 85.19 101 GLN A C 1
ATOM 793 O O . GLN A 1 101 ? -5.097 5.077 -7.312 1.00 85.19 101 GLN A O 1
ATOM 798 N N . ASP A 1 102 ? -4.083 3.235 -8.135 1.00 86.56 102 ASP A N 1
ATOM 799 C CA . ASP A 1 102 ? -4.376 2.377 -6.989 1.00 86.56 102 ASP A CA 1
ATOM 800 C C . ASP A 1 102 ? -3.224 2.373 -5.969 1.00 86.56 102 ASP A C 1
ATOM 802 O O . ASP A 1 102 ? -3.465 2.101 -4.798 1.00 86.56 102 ASP A O 1
ATOM 806 N N . MET A 1 103 ? -1.983 2.713 -6.367 1.00 89.12 103 MET A N 1
ATOM 807 C CA . MET A 1 103 ? -0.816 2.689 -5.461 1.00 89.12 103 MET A CA 1
ATOM 808 C C . MET A 1 103 ? -0.230 4.066 -5.109 1.00 89.12 103 MET A C 1
ATOM 810 O O . MET A 1 103 ? 0.199 4.264 -3.968 1.00 89.12 103 MET A O 1
ATOM 814 N N . GLN A 1 104 ? -0.158 5.007 -6.060 1.00 86.56 104 GLN A N 1
ATOM 815 C CA . GLN A 1 104 ? 0.557 6.283 -5.885 1.00 86.56 104 GLN A CA 1
ATOM 816 C C . GLN A 1 104 ? -0.368 7.457 -5.529 1.00 86.56 104 GLN A C 1
ATOM 818 O O . GLN A 1 104 ? -0.087 8.202 -4.589 1.00 86.56 104 GLN A O 1
ATOM 823 N N . ASP A 1 105 ? -1.477 7.602 -6.253 1.00 87.62 105 ASP A N 1
ATOM 824 C CA . ASP A 1 105 ? -2.407 8.737 -6.187 1.00 87.62 105 ASP A CA 1
ATOM 825 C C . ASP A 1 105 ? -3.624 8.437 -5.297 1.00 87.62 105 ASP A C 1
ATOM 827 O O . ASP A 1 105 ? -4.728 8.954 -5.500 1.00 87.62 105 ASP A O 1
ATOM 831 N N . VAL A 1 106 ? -3.419 7.589 -4.289 1.00 90.25 106 VAL A N 1
ATOM 832 C CA . VAL A 1 106 ? -4.477 7.135 -3.388 1.00 90.25 106 VAL A CA 1
ATOM 833 C C . VAL A 1 106 ? -5.002 8.304 -2.563 1.00 90.25 106 VAL A C 1
ATOM 835 O O . VAL A 1 106 ? -4.256 8.980 -1.847 1.00 90.25 106 VAL A O 1
ATOM 838 N N . THR A 1 107 ? -6.315 8.501 -2.617 1.00 91.00 107 THR A N 1
ATOM 839 C CA . THR A 1 107 ? -7.060 9.400 -1.734 1.00 91.00 107 THR A CA 1
ATOM 840 C C . THR A 1 107 ? -7.956 8.582 -0.819 1.00 91.00 107 THR A C 1
ATOM 842 O O . THR A 1 107 ? -8.326 7.463 -1.155 1.00 91.00 107 THR A O 1
ATOM 845 N N . TYR A 1 108 ? -8.341 9.144 0.330 1.00 89.75 108 TYR A N 1
ATOM 846 C CA . TYR A 1 108 ? -9.224 8.460 1.282 1.00 89.75 108 TYR A CA 1
ATOM 847 C C . TYR A 1 108 ? -10.536 7.974 0.651 1.00 89.75 108 TYR A C 1
ATOM 849 O O . TYR A 1 108 ? -10.981 6.876 0.952 1.00 89.75 108 TYR A O 1
ATOM 857 N N . GLU A 1 109 ? -11.095 8.752 -0.275 1.00 83.94 109 GLU A N 1
ATOM 858 C CA . GLU A 1 109 ? -12.332 8.441 -1.007 1.00 83.94 109 GLU A CA 1
ATOM 859 C C . GLU A 1 109 ? -12.188 7.300 -2.024 1.00 83.94 109 GLU A C 1
ATOM 861 O O . GLU A 1 109 ? -13.191 6.758 -2.468 1.00 83.94 109 GLU A O 1
ATOM 866 N N . LYS A 1 110 ? -10.955 6.947 -2.401 1.00 82.50 110 LYS A N 1
ATOM 867 C CA . LYS A 1 110 ? -10.639 5.909 -3.392 1.00 82.50 110 LYS A CA 1
ATOM 868 C C . LYS A 1 110 ? -9.920 4.710 -2.780 1.00 82.50 110 LYS A C 1
ATOM 870 O O . LYS A 1 110 ? -9.352 3.907 -3.510 1.00 82.50 110 LYS A O 1
ATOM 875 N N . ILE A 1 111 ? -9.867 4.613 -1.449 1.00 86.56 111 ILE A N 1
ATOM 876 C CA . ILE A 1 111 ? -9.240 3.456 -0.811 1.00 86.56 111 ILE A CA 1
ATOM 877 C C . ILE A 1 111 ? -10.095 2.228 -1.100 1.00 86.56 111 ILE A C 1
ATOM 879 O O . ILE A 1 111 ? -11.234 2.131 -0.649 1.00 86.56 111 ILE A O 1
ATOM 883 N N . GLU A 1 112 ? -9.495 1.270 -1.788 1.00 81.62 112 GLU A N 1
ATOM 884 C CA . GLU A 1 112 ? -10.037 -0.068 -1.959 1.00 81.62 112 GLU A CA 1
ATOM 885 C C . GLU A 1 112 ? -9.351 -1.022 -0.975 1.00 81.62 112 GLU A C 1
ATOM 887 O O . GLU A 1 112 ? -8.149 -0.920 -0.697 1.00 81.62 112 GLU A O 1
ATOM 892 N N . ILE A 1 113 ? -10.140 -1.930 -0.399 1.00 82.19 113 ILE A N 1
ATOM 893 C CA . ILE A 1 113 ? -9.641 -3.006 0.455 1.00 82.19 113 ILE A CA 1
ATOM 894 C C . ILE A 1 113 ? -9.754 -4.294 -0.335 1.00 82.19 113 ILE A C 1
ATOM 896 O O . ILE A 1 113 ? -10.853 -4.747 -0.647 1.00 82.19 113 ILE A O 1
ATOM 900 N N . TYR A 1 114 ? -8.604 -4.880 -0.622 1.00 77.12 114 TYR A N 1
ATOM 901 C CA . TYR A 1 114 ? -8.503 -6.086 -1.414 1.00 77.12 114 TYR A CA 1
ATOM 902 C C . TYR A 1 114 ? -8.333 -7.297 -0.500 1.00 77.12 114 TYR A C 1
ATOM 904 O O . TYR A 1 114 ? -7.559 -7.274 0.464 1.00 77.12 114 TYR A O 1
ATOM 912 N N . GLU A 1 115 ? -9.044 -8.363 -0.843 1.00 73.94 115 GLU A N 1
ATOM 913 C CA . GLU A 1 115 ? -8.817 -9.722 -0.365 1.00 73.94 115 GLU A CA 1
ATOM 914 C C . GLU A 1 115 ? -8.307 -10.508 -1.573 1.00 73.94 115 GLU A C 1
ATOM 916 O O . GLU A 1 115 ? -9.105 -10.807 -2.461 1.00 73.94 115 GLU A O 1
ATOM 921 N N . PRO A 1 116 ? -6.992 -10.771 -1.690 1.00 64.25 116 PRO A N 1
ATOM 922 C CA . PRO A 1 116 ? -6.513 -11.682 -2.715 1.00 64.25 116 PRO A CA 1
ATOM 923 C C . PRO A 1 116 ? -7.184 -13.028 -2.591 1.00 64.25 116 PRO A C 1
ATOM 925 O O . PRO A 1 116 ? -7.337 -13.528 -1.474 1.00 64.25 116 PRO A O 1
ATOM 928 N N . ASP A 1 117 ? -7.489 -13.631 -3.737 1.00 54.66 117 ASP A N 1
ATOM 929 C CA . ASP A 1 117 ? -7.841 -15.039 -3.763 1.00 54.66 117 ASP A CA 1
ATOM 930 C C . ASP A 1 117 ? -6.674 -15.819 -3.138 1.00 54.66 117 ASP A C 1
ATOM 932 O O . ASP A 1 117 ? -5.521 -15.739 -3.578 1.00 54.66 117 ASP A O 1
ATOM 936 N N . GLU A 1 118 ? -6.957 -16.480 -2.013 1.00 54.88 118 GLU A N 1
ATOM 937 C CA . GLU A 1 118 ? -5.997 -17.254 -1.231 1.00 54.88 118 GLU A CA 1
ATOM 938 C C . GLU A 1 118 ? -5.650 -18.527 -1.999 1.00 54.88 118 GLU A C 1
ATOM 940 O O . GLU A 1 118 ? -6.034 -19.627 -1.599 1.00 54.88 118 GLU A O 1
ATOM 945 N N . ASN A 1 119 ? -4.931 -18.417 -3.111 1.00 51.06 119 ASN A N 1
ATOM 946 C CA . ASN A 1 119 ? -4.465 -19.603 -3.799 1.00 51.06 119 ASN A CA 1
ATOM 947 C C . ASN A 1 119 ? -3.575 -20.410 -2.844 1.00 51.06 119 ASN A C 1
ATOM 949 O O . ASN A 1 119 ? -2.460 -20.018 -2.498 1.00 51.06 119 ASN A O 1
ATOM 953 N N . ASN A 1 120 ? -4.117 -21.539 -2.388 1.00 47.06 120 ASN A N 1
ATOM 954 C CA . ASN A 1 120 ? -3.491 -22.548 -1.534 1.00 47.06 120 ASN A CA 1
ATOM 955 C C . ASN A 1 120 ? -3.135 -22.137 -0.088 1.00 47.06 120 ASN A C 1
ATOM 957 O O . ASN A 1 120 ? -2.485 -22.912 0.620 1.00 47.06 120 ASN A O 1
ATOM 961 N N . ILE A 1 121 ? -3.606 -20.990 0.424 1.00 53.81 121 ILE A N 1
ATOM 962 C CA . ILE A 1 121 ? -3.534 -20.687 1.867 1.00 53.81 121 ILE A CA 1
ATOM 963 C C . ILE A 1 121 ? -4.808 -21.214 2.536 1.00 53.81 121 ILE A C 1
ATOM 965 O O . ILE A 1 121 ? -5.811 -20.525 2.675 1.00 53.81 121 ILE A O 1
ATOM 969 N N . HIS A 1 122 ? -4.777 -22.463 3.006 1.00 57.19 122 HIS A N 1
ATOM 970 C CA . HIS A 1 122 ? -5.825 -23.004 3.880 1.00 57.19 122 HIS A CA 1
ATOM 971 C C . HIS A 1 122 ? -5.680 -22.443 5.309 1.00 57.19 122 HIS A C 1
ATOM 973 O O . HIS A 1 122 ? -5.389 -23.175 6.256 1.00 57.19 122 HIS A O 1
ATOM 979 N N . SER A 1 123 ? -5.818 -21.122 5.470 1.00 58.75 123 SER A N 1
ATOM 980 C CA . SER A 1 123 ? -5.853 -20.468 6.780 1.00 58.75 123 SER A CA 1
ATOM 981 C C . SER A 1 123 ? -7.291 -20.312 7.281 1.00 58.75 123 SER A C 1
ATOM 983 O O . SER A 1 123 ? -8.229 -20.100 6.508 1.00 58.75 123 SER A O 1
ATOM 985 N N . ASP A 1 124 ? -7.448 -20.388 8.606 1.00 62.22 124 ASP A N 1
ATOM 986 C CA . ASP A 1 124 ? -8.659 -19.963 9.325 1.00 62.22 124 ASP A CA 1
ATOM 987 C C . ASP A 1 124 ? -8.804 -18.424 9.346 1.00 62.22 124 ASP A C 1
ATOM 989 O O . ASP A 1 124 ? -9.783 -17.892 9.876 1.00 62.22 124 ASP A O 1
ATOM 993 N N . ASN A 1 125 ? -7.820 -17.689 8.816 1.00 66.75 125 ASN A N 1
ATOM 994 C CA . ASN A 1 125 ? -7.836 -16.236 8.690 1.00 66.75 125 ASN A CA 1
ATOM 995 C C . ASN A 1 125 ? -7.823 -15.845 7.217 1.00 66.75 125 ASN A C 1
ATOM 997 O O . ASN A 1 125 ? -7.043 -16.416 6.469 1.00 66.75 125 ASN A O 1
ATOM 1001 N N . SER A 1 126 ? -8.604 -14.829 6.862 1.00 74.94 126 SER A N 1
ATOM 1002 C CA . SER A 1 126 ? -8.447 -14.110 5.596 1.00 74.94 126 SER A CA 1
ATOM 1003 C C . SER A 1 126 ? -7.405 -13.005 5.759 1.00 74.94 126 SER A C 1
ATOM 1005 O O . SER A 1 126 ? -7.292 -12.395 6.834 1.00 74.94 126 SER A O 1
ATOM 1007 N N . TYR A 1 127 ? -6.663 -12.703 4.698 1.00 79.75 127 TYR A N 1
ATOM 1008 C CA . TYR A 1 127 ? -5.691 -11.613 4.682 1.00 79.75 127 TYR A CA 1
ATOM 1009 C C . TYR A 1 127 ? -6.104 -10.505 3.720 1.00 79.75 127 TYR A C 1
ATOM 1011 O O . TYR A 1 127 ? -6.453 -10.749 2.573 1.00 79.75 127 TYR A O 1
ATOM 1019 N N . TYR A 1 128 ? -6.009 -9.272 4.203 1.00 82.31 128 TYR A N 1
ATOM 1020 C CA . TYR A 1 128 ? -6.449 -8.081 3.495 1.00 82.31 128 TYR A CA 1
ATOM 1021 C C . TYR A 1 128 ? -5.311 -7.089 3.363 1.00 82.31 128 TYR A C 1
ATOM 1023 O O . TYR A 1 128 ? -4.411 -7.024 4.215 1.00 82.31 128 TYR A O 1
ATOM 1031 N N . TYR A 1 129 ? -5.402 -6.255 2.337 1.00 88.00 129 TYR A N 1
ATOM 1032 C CA . TYR A 1 129 ? -4.519 -5.116 2.185 1.00 88.00 129 TYR A CA 1
ATOM 1033 C C . TYR A 1 129 ? -5.217 -3.920 1.548 1.00 88.00 129 TYR A C 1
ATOM 1035 O O . TYR A 1 129 ? -6.240 -4.042 0.879 1.00 88.00 129 TYR A O 1
ATOM 1043 N N . CYS A 1 130 ? -4.627 -2.749 1.757 1.00 90.31 130 CYS A N 1
ATOM 1044 C CA . CYS A 1 130 ? -4.977 -1.536 1.039 1.00 90.31 130 CYS A CA 1
ATOM 1045 C C . CYS A 1 130 ? -3.751 -0.639 0.885 1.00 90.31 130 CYS A C 1
ATOM 1047 O O . CYS A 1 130 ? -2.873 -0.598 1.758 1.00 90.31 130 CYS A O 1
ATOM 1049 N N . PHE A 1 131 ? -3.706 0.105 -0.215 1.00 94.12 131 PHE A N 1
ATOM 1050 C CA . PHE A 1 131 ? -2.807 1.244 -0.341 1.00 94.12 131 PHE A CA 1
ATOM 1051 C C . PHE A 1 131 ? -3.423 2.457 0.357 1.00 94.12 131 PHE A C 1
ATOM 1053 O O . PHE A 1 131 ? -4.644 2.565 0.485 1.00 94.12 131 PHE A O 1
ATOM 1060 N N . VAL A 1 132 ? -2.580 3.354 0.869 1.00 95.12 132 VAL A N 1
ATOM 1061 C CA . VAL A 1 132 ? -3.029 4.483 1.691 1.00 95.12 132 VAL A CA 1
ATOM 1062 C C . VAL A 1 132 ? -2.375 5.808 1.289 1.00 95.12 132 VAL A C 1
ATOM 1064 O O . VAL A 1 132 ? -1.217 5.825 0.861 1.00 95.12 132 VAL A O 1
ATOM 1067 N N . PRO A 1 133 ? -3.062 6.945 1.513 1.00 94.88 133 PRO A N 1
ATOM 1068 C CA . PRO A 1 133 ? -2.508 8.271 1.259 1.00 94.88 133 PRO A CA 1
ATOM 1069 C C . PRO A 1 133 ? -1.227 8.574 2.056 1.00 94.88 133 PRO A C 1
ATOM 1071 O O . PRO A 1 133 ? -0.955 8.015 3.127 1.00 94.88 133 PRO A O 1
ATOM 1074 N N . LYS A 1 134 ? -0.436 9.538 1.571 1.00 93.75 134 LYS A N 1
ATOM 1075 C CA . LYS A 1 134 ? 0.856 9.953 2.163 1.00 93.75 134 LYS A CA 1
ATOM 1076 C C . LYS A 1 134 ? 0.758 10.517 3.589 1.00 93.75 134 LYS A C 1
ATOM 1078 O O . LYS A 1 134 ? 1.728 10.475 4.357 1.00 93.75 134 LYS A O 1
ATOM 1083 N N . ASP A 1 135 ? -0.389 11.070 3.951 1.00 95.00 135 ASP A N 1
ATOM 1084 C CA . ASP A 1 135 ? -0.649 11.626 5.274 1.00 95.00 135 ASP A CA 1
ATOM 1085 C C . ASP A 1 135 ? -1.281 10.618 6.243 1.00 95.00 135 ASP A C 1
ATOM 1087 O O . ASP A 1 135 ? -1.421 10.948 7.418 1.00 95.00 135 ASP A O 1
ATOM 1091 N N . CYS A 1 136 ? -1.574 9.383 5.819 1.00 96.25 136 CYS A N 1
ATOM 1092 C CA . CYS A 1 136 ? -2.016 8.325 6.727 1.00 96.25 136 CYS A CA 1
ATOM 1093 C C . CYS A 1 136 ? -0.885 7.943 7.698 1.00 96.25 136 CYS A C 1
ATOM 1095 O O . CYS A 1 136 ? 0.226 7.620 7.270 1.00 96.25 136 CYS A O 1
ATOM 1097 N N . ASP A 1 137 ? -1.143 7.993 9.000 1.00 96.38 137 ASP A N 1
ATOM 1098 C CA . ASP A 1 137 ? -0.184 7.632 10.050 1.00 96.38 137 ASP A CA 1
ATOM 1099 C C . ASP A 1 137 ? -0.301 6.148 10.419 1.00 96.38 137 ASP A C 1
ATOM 1101 O O . ASP A 1 137 ? 0.685 5.416 10.446 1.00 96.38 137 ASP A O 1
ATOM 1105 N N . TYR A 1 138 ? -1.528 5.680 10.643 1.00 95.94 138 TYR A N 1
ATOM 1106 C CA . TYR A 1 138 ? -1.844 4.282 10.924 1.00 95.94 138 TYR A CA 1
ATOM 1107 C C . TYR A 1 138 ? -3.298 3.983 10.570 1.00 95.94 138 TYR A C 1
ATOM 1109 O O . TYR A 1 138 ? -4.117 4.895 10.417 1.00 95.94 138 TYR A O 1
ATOM 1117 N N . ILE A 1 139 ? -3.627 2.696 10.490 1.00 92.62 139 ILE A N 1
ATOM 1118 C CA . ILE A 1 139 ? -5.020 2.253 10.454 1.00 92.62 139 ILE A CA 1
ATOM 1119 C C . ILE A 1 139 ? -5.365 1.510 11.738 1.00 92.62 139 ILE A C 1
ATOM 1121 O O . ILE A 1 139 ? -4.499 0.941 12.409 1.00 92.62 139 ILE A O 1
ATOM 1125 N N . THR A 1 140 ? -6.644 1.479 12.078 1.00 89.19 140 THR A N 1
ATOM 1126 C CA . THR A 1 140 ? -7.167 0.521 13.046 1.00 89.19 140 THR A CA 1
ATOM 1127 C C . THR A 1 140 ? -8.143 -0.408 12.372 1.00 89.19 140 THR A C 1
ATOM 1129 O O . THR A 1 140 ? -8.997 0.050 11.618 1.00 89.19 140 THR A O 1
ATOM 1132 N N . VAL A 1 141 ? -8.063 -1.684 12.726 1.00 83.50 141 VAL A N 1
ATOM 1133 C CA . VAL A 1 141 ? -9.054 -2.698 12.375 1.00 83.50 141 VAL A CA 1
ATOM 1134 C C . VAL A 1 141 ? -9.632 -3.216 13.688 1.00 83.50 141 VAL A C 1
ATOM 1136 O O . VAL A 1 141 ? -8.986 -3.939 14.454 1.00 83.50 141 VAL A O 1
ATOM 1139 N N . GLY A 1 142 ? -10.831 -2.744 14.022 1.00 79.31 142 GLY A N 1
ATOM 1140 C CA . GLY A 1 142 ? -11.435 -2.957 15.334 1.00 79.31 142 GLY A CA 1
ATOM 1141 C C . GLY A 1 142 ? -10.648 -2.224 16.420 1.00 79.31 142 GLY A C 1
ATOM 1142 O O . GLY A 1 142 ? -10.580 -1.000 16.425 1.00 79.31 142 GLY A O 1
ATOM 1143 N N . LYS A 1 143 ? -10.057 -2.973 17.357 1.00 79.25 143 LYS A N 1
ATOM 1144 C CA . LYS A 1 143 ? -9.215 -2.419 18.437 1.00 79.25 143 LYS A CA 1
ATOM 1145 C C . LYS A 1 143 ? -7.715 -2.501 18.141 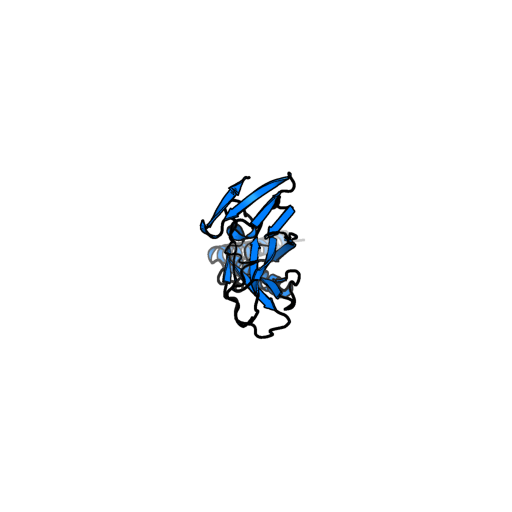1.00 79.25 143 LYS A C 1
ATOM 1147 O O . LYS A 1 143 ? -6.912 -2.039 18.946 1.00 79.25 143 LYS A O 1
ATOM 1152 N N . LYS A 1 144 ? -7.323 -3.124 17.027 1.00 84.12 144 LYS A N 1
ATOM 1153 C CA . LYS A 1 144 ? -5.915 -3.332 16.681 1.00 84.12 144 LYS A CA 1
ATOM 1154 C C . LYS A 1 144 ? -5.416 -2.176 15.832 1.00 84.12 144 LYS A C 1
ATOM 1156 O O . LYS A 1 144 ? -6.025 -1.864 14.813 1.00 84.12 144 LYS A O 1
ATOM 1161 N N . ARG A 1 145 ? -4.297 -1.579 16.239 1.00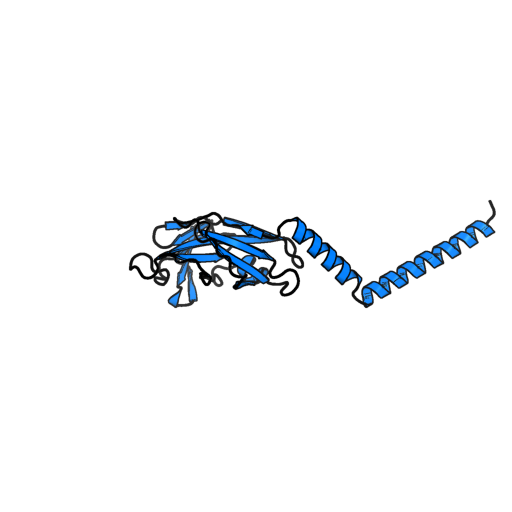 90.38 145 ARG A N 1
ATOM 1162 C CA . ARG A 1 145 ? -3.525 -0.636 15.424 1.00 90.38 145 ARG A CA 1
ATOM 1163 C C . ARG A 1 145 ? -2.633 -1.417 14.463 1.00 90.38 145 ARG A C 1
ATOM 1165 O O . ARG A 1 145 ? -1.952 -2.345 14.889 1.00 90.38 145 ARG A O 1
ATOM 1172 N N . ILE A 1 146 ? -2.637 -1.019 13.199 1.00 91.56 146 ILE A N 1
ATOM 1173 C CA . ILE A 1 146 ? -1.795 -1.565 12.137 1.00 91.56 146 ILE A CA 1
ATOM 1174 C C . ILE A 1 146 ? -0.925 -0.424 11.616 1.00 91.56 146 ILE A C 1
ATOM 1176 O O . ILE A 1 146 ? -1.423 0.665 11.313 1.00 91.56 146 ILE A O 1
ATOM 1180 N N . ASN A 1 147 ? 0.378 -0.672 11.542 1.00 93.00 147 ASN A N 1
ATOM 1181 C CA . ASN A 1 147 ? 1.329 0.306 11.037 1.00 93.00 147 ASN A CA 1
ATOM 1182 C C . ASN A 1 147 ? 1.293 0.348 9.510 1.00 93.00 147 ASN A C 1
ATOM 1184 O O . ASN A 1 147 ? 1.074 -0.670 8.853 1.00 93.00 147 ASN A O 1
ATOM 1188 N N . ILE A 1 148 ? 1.529 1.539 8.964 1.00 96.25 148 ILE A N 1
ATOM 1189 C CA . ILE A 1 148 ? 1.711 1.717 7.527 1.00 96.25 148 ILE A CA 1
ATOM 1190 C C . ILE A 1 148 ? 3.131 1.307 7.158 1.00 96.25 148 ILE A C 1
ATOM 1192 O O . ILE A 1 148 ? 4.091 1.736 7.796 1.00 96.25 148 ILE A O 1
ATOM 1196 N N . GLN A 1 149 ? 3.246 0.509 6.108 1.00 95.75 149 GLN A N 1
ATOM 1197 C CA . GLN A 1 149 ? 4.509 0.118 5.506 1.00 95.75 149 GLN A CA 1
ATOM 1198 C C . GLN A 1 149 ? 4.772 0.990 4.282 1.00 95.75 149 GLN A C 1
ATOM 1200 O O . GLN A 1 149 ? 3.855 1.291 3.515 1.00 95.75 149 GLN A O 1
ATOM 1205 N N . GLU A 1 150 ? 6.022 1.401 4.106 1.00 94.19 150 GLU A N 1
ATOM 1206 C CA . GLU A 1 150 ? 6.468 2.132 2.923 1.00 94.19 150 GLU A CA 1
ATOM 1207 C C . GLU A 1 150 ? 7.166 1.165 1.972 1.00 94.19 150 GLU A C 1
ATOM 1209 O O . GLU A 1 150 ? 7.983 0.342 2.392 1.00 94.19 150 GLU A O 1
ATOM 1214 N N . GLY A 1 151 ? 6.834 1.261 0.689 1.00 91.12 151 GLY A N 1
ATOM 1215 C CA . GLY A 1 151 ? 7.378 0.382 -0.330 1.00 91.12 151 GLY A CA 1
ATOM 1216 C C . GLY A 1 151 ? 7.706 1.109 -1.618 1.00 91.12 151 GLY A C 1
ATOM 1217 O O . GLY A 1 151 ? 7.283 2.244 -1.863 1.00 91.12 151 GLY A O 1
ATOM 1218 N N . SER A 1 152 ? 8.510 0.444 -2.437 1.00 90.56 152 SER A N 1
ATOM 1219 C CA . SER A 1 152 ? 8.824 0.905 -3.778 1.00 90.56 152 SER A CA 1
ATOM 1220 C C . SER A 1 152 ? 9.114 -0.262 -4.701 1.00 90.56 152 SER A C 1
ATOM 1222 O O . SER A 1 152 ? 9.810 -1.192 -4.300 1.00 90.56 152 SER A O 1
ATOM 1224 N N . ILE A 1 153 ? 8.644 -0.157 -5.937 1.00 86.12 153 ILE A N 1
ATOM 1225 C CA . ILE A 1 153 ? 8.992 -1.059 -7.035 1.00 86.12 153 ILE A CA 1
ATOM 1226 C C . ILE A 1 153 ? 9.575 -0.238 -8.184 1.00 86.12 153 ILE A C 1
ATOM 1228 O O . ILE A 1 153 ? 9.147 0.892 -8.431 1.00 86.12 153 ILE A O 1
ATOM 1232 N N . ASP A 1 154 ? 10.570 -0.793 -8.865 1.00 82.38 154 ASP A N 1
ATOM 1233 C CA . ASP A 1 154 ? 11.092 -0.226 -10.105 1.00 82.38 154 ASP A CA 1
ATOM 1234 C C . ASP A 1 154 ? 10.305 -0.824 -11.269 1.00 82.38 154 ASP A C 1
ATOM 1236 O O . ASP A 1 154 ? 10.283 -2.040 -11.430 1.00 82.38 154 ASP A O 1
ATOM 1240 N N . THR A 1 155 ? 9.674 0.035 -12.066 1.00 77.25 155 THR A N 1
ATOM 1241 C CA . THR A 1 155 ? 8.882 -0.363 -13.237 1.00 77.25 155 THR A CA 1
ATOM 1242 C C . THR A 1 155 ? 9.629 -0.034 -14.523 1.00 77.25 155 THR A C 1
ATOM 1244 O O . THR A 1 155 ? 10.418 0.922 -14.577 1.00 77.25 155 THR A O 1
ATOM 1247 N N . VAL A 1 156 ? 9.378 -0.806 -15.580 1.00 73.62 156 VAL A N 1
ATOM 1248 C CA . VAL A 1 156 ? 10.011 -0.597 -16.892 1.00 73.62 156 VAL A CA 1
ATOM 1249 C C . VAL A 1 156 ? 9.613 0.749 -17.512 1.00 73.62 156 VAL A C 1
ATOM 1251 O O . VAL A 1 156 ? 10.470 1.467 -18.044 1.00 73.62 156 VAL A O 1
ATOM 1254 N N . GLU A 1 157 ? 8.334 1.119 -17.441 1.00 74.56 157 GLU A N 1
ATOM 1255 C CA . GLU A 1 157 ? 7.818 2.313 -18.122 1.00 74.56 157 GLU A CA 1
ATOM 1256 C C . GLU A 1 157 ? 7.777 3.564 -17.242 1.00 74.56 157 GLU A C 1
ATOM 1258 O O . GLU A 1 157 ? 8.176 4.643 -17.694 1.00 74.56 157 GLU A O 1
ATOM 1263 N N . HIS A 1 158 ? 7.367 3.431 -15.979 1.00 77.38 158 HIS A N 1
ATOM 1264 C CA . HIS A 1 158 ? 7.079 4.572 -15.098 1.00 77.38 158 HIS A CA 1
ATOM 1265 C C . HIS A 1 158 ? 8.199 4.885 -14.102 1.00 77.38 158 HIS A C 1
ATOM 1267 O O . HIS A 1 158 ? 8.081 5.816 -13.303 1.00 77.38 158 HIS A O 1
ATOM 1273 N N . GLY A 1 159 ? 9.311 4.148 -14.159 1.00 80.62 159 GLY A N 1
ATOM 1274 C CA . GLY A 1 159 ? 10.411 4.275 -13.207 1.00 80.62 159 GLY A CA 1
ATOM 1275 C C . GLY A 1 159 ? 10.018 3.781 -11.813 1.00 80.62 159 GLY A C 1
ATOM 1276 O O . GLY A 1 159 ? 9.207 2.868 -11.671 1.00 80.62 159 GLY A O 1
ATOM 1277 N N . THR A 1 160 ? 10.612 4.357 -10.769 1.00 86.56 160 THR A N 1
ATOM 1278 C CA . THR A 1 160 ? 10.352 3.924 -9.390 1.00 86.56 160 THR A CA 1
ATOM 1279 C C . THR A 1 160 ? 8.999 4.432 -8.894 1.00 86.56 160 THR A C 1
ATOM 1281 O O . THR A 1 160 ? 8.825 5.628 -8.642 1.00 86.56 160 THR A O 1
ATOM 1284 N N . ILE A 1 161 ? 8.070 3.510 -8.664 1.00 88.38 161 ILE A N 1
ATOM 1285 C CA . ILE A 1 161 ? 6.785 3.775 -8.019 1.00 88.38 161 ILE A CA 1
ATOM 1286 C C . ILE A 1 161 ? 6.956 3.588 -6.518 1.00 88.38 161 ILE A C 1
ATOM 1288 O O . ILE A 1 161 ? 7.338 2.517 -6.052 1.00 88.38 161 ILE A O 1
ATOM 1292 N N . LYS A 1 162 ? 6.681 4.647 -5.751 1.00 91.94 162 LYS A N 1
ATOM 1293 C CA . LYS A 1 162 ? 6.668 4.619 -4.283 1.00 91.94 162 LYS A CA 1
ATOM 1294 C C . LYS A 1 162 ? 5.233 4.589 -3.794 1.00 91.94 162 LYS A C 1
ATOM 1296 O O . LYS A 1 162 ? 4.414 5.374 -4.263 1.00 91.94 162 LYS A O 1
ATOM 1301 N N . PHE A 1 163 ? 4.967 3.748 -2.811 1.00 93.56 163 PHE A N 1
ATOM 1302 C CA . PHE A 1 163 ? 3.633 3.536 -2.274 1.00 93.56 163 PHE A CA 1
ATOM 1303 C C . PHE A 1 163 ? 3.682 3.335 -0.764 1.00 93.56 163 PHE A C 1
ATOM 1305 O O . PHE A 1 163 ? 4.738 3.145 -0.152 1.00 93.56 163 PHE A O 1
ATOM 1312 N N . ARG A 1 164 ? 2.505 3.406 -0.151 1.00 95.25 164 ARG A N 1
ATOM 1313 C CA . ARG A 1 164 ? 2.304 3.145 1.271 1.00 95.25 164 ARG A CA 1
ATOM 1314 C C . ARG A 1 164 ? 1.122 2.212 1.396 1.00 95.25 164 ARG A C 1
ATOM 1316 O O . ARG A 1 164 ? 0.122 2.406 0.710 1.00 95.25 164 ARG A O 1
ATOM 1323 N N . MET A 1 165 ? 1.228 1.210 2.252 1.00 94.94 165 MET A N 1
ATOM 1324 C CA . MET A 1 165 ? 0.176 0.214 2.385 1.00 94.94 165 MET A CA 1
ATOM 1325 C C . MET A 1 165 ? 0.021 -0.281 3.814 1.00 94.94 165 MET A C 1
ATOM 1327 O O . MET A 1 165 ? 0.922 -0.152 4.644 1.00 94.94 165 MET A O 1
ATOM 1331 N N . ALA A 1 166 ? -1.122 -0.892 4.082 1.00 93.12 166 ALA A N 1
ATOM 1332 C CA . ALA A 1 166 ? -1.351 -1.678 5.276 1.00 93.12 166 ALA A CA 1
ATOM 1333 C C . ALA A 1 166 ? -1.786 -3.088 4.878 1.00 93.12 166 ALA A C 1
ATOM 1335 O O . ALA A 1 166 ? -2.558 -3.264 3.939 1.00 93.12 166 ALA A O 1
ATOM 1336 N N . MET A 1 167 ? -1.300 -4.078 5.622 1.00 89.06 167 MET A N 1
ATOM 1337 C CA . MET A 1 167 ? -1.724 -5.470 5.516 1.00 89.06 167 MET A CA 1
ATOM 1338 C C . MET A 1 167 ? -2.206 -5.936 6.888 1.00 89.06 167 MET A C 1
ATOM 1340 O O . MET A 1 167 ? -1.589 -5.626 7.911 1.00 89.06 167 MET A O 1
ATOM 1344 N N . PHE A 1 168 ? -3.317 -6.662 6.927 1.00 85.88 168 PHE A N 1
ATOM 1345 C CA . PHE A 1 168 ? -3.922 -7.137 8.167 1.00 85.88 168 PHE A CA 1
ATOM 1346 C C . PHE A 1 168 ? -4.675 -8.453 7.954 1.00 85.88 168 PHE A C 1
ATOM 1348 O O . PHE A 1 168 ? -4.937 -8.863 6.831 1.00 85.88 168 PHE A O 1
ATOM 1355 N N . SER A 1 169 ? -4.992 -9.139 9.054 1.00 80.12 169 SER A N 1
ATOM 1356 C CA . SER A 1 169 ? -5.780 -10.378 9.034 1.00 80.12 169 SER A CA 1
ATOM 1357 C C . SER A 1 169 ? -7.175 -10.149 9.609 1.00 80.12 169 SER A C 1
ATOM 1359 O O . SER A 1 169 ? -7.344 -9.385 10.566 1.00 80.12 169 SER A O 1
ATOM 1361 N N . GLY A 1 170 ? -8.154 -10.833 9.025 1.00 72.56 170 GLY A N 1
ATOM 1362 C CA . GLY A 1 170 ? -9.535 -10.947 9.480 1.00 72.56 170 GLY A CA 1
ATOM 1363 C C . GLY A 1 170 ? -9.895 -12.399 9.788 1.00 72.56 170 GLY A C 1
ATOM 1364 O O . GLY A 1 170 ? -9.240 -13.325 9.314 1.00 72.56 170 GLY A O 1
ATOM 1365 N N . GLY A 1 171 ? -10.920 -12.614 10.610 1.00 59.97 171 GLY A N 1
ATOM 1366 C CA . GLY A 1 171 ? -11.398 -13.960 10.913 1.00 59.97 171 GLY A CA 1
ATOM 1367 C C . GLY A 1 171 ? -12.244 -14.515 9.768 1.00 59.97 171 GLY A C 1
ATOM 1368 O O . GLY A 1 171 ? -13.169 -13.849 9.305 1.00 59.97 171 GLY A O 1
ATOM 1369 N N . LYS A 1 172 ? -11.988 -15.762 9.361 1.00 52.56 172 LYS A N 1
ATOM 1370 C CA . LYS A 1 172 ? -12.849 -16.500 8.432 1.00 52.56 172 LYS A CA 1
ATOM 1371 C C . LYS A 1 172 ? -14.063 -16.989 9.234 1.00 52.56 172 LYS A C 1
ATOM 1373 O O . LYS A 1 172 ? -13.962 -17.904 10.045 1.00 52.56 172 LYS A O 1
ATOM 1378 N N . TYR A 1 173 ? -15.210 -16.322 9.094 1.00 46.62 173 TYR A N 1
ATOM 1379 C CA . TYR A 1 173 ? -16.494 -16.762 9.676 1.00 46.62 173 TYR A CA 1
ATOM 1380 C C . TYR A 1 173 ? -16.544 -16.964 11.215 1.00 46.62 173 TYR A C 1
ATOM 1382 O O . TYR A 1 173 ? -17.262 -17.840 11.702 1.00 46.62 173 TYR A O 1
ATOM 1390 N N . ARG A 1 174 ? -15.854 -16.142 12.022 1.00 39.62 174 ARG A N 1
ATOM 1391 C CA . ARG A 1 174 ? -16.084 -16.087 13.484 1.00 39.62 174 ARG A CA 1
ATOM 1392 C C . ARG A 1 174 ? -16.339 -14.660 13.976 1.00 39.62 174 ARG A C 1
ATOM 1394 O O . ARG A 1 174 ? -15.641 -13.714 13.622 1.00 39.62 174 ARG A O 1
ATOM 1401 N N . SER A 1 175 ? -17.406 -14.555 14.761 1.00 42.38 175 SER A N 1
ATOM 1402 C CA . SER A 1 175 ? -18.2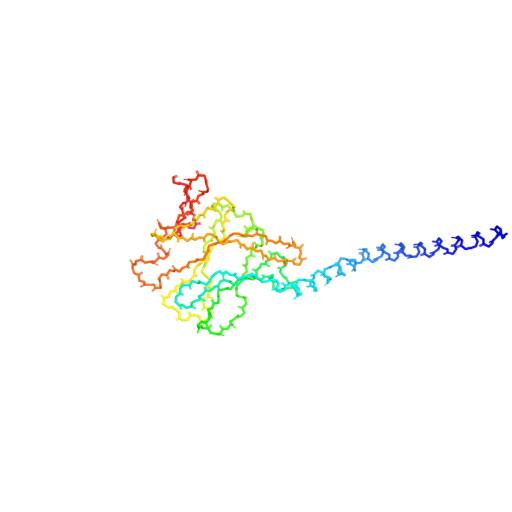58 -13.411 15.122 1.00 42.38 175 SER A CA 1
ATOM 1403 C C . SER A 1 175 ? -17.615 -12.220 15.855 1.00 42.38 175 SER A C 1
ATOM 1405 O O . SER A 1 175 ? -18.319 -11.406 16.447 1.00 42.38 175 SER A O 1
ATOM 1407 N N . ASP A 1 176 ? -16.296 -12.082 15.835 1.00 42.62 176 ASP A N 1
ATOM 1408 C CA . ASP A 1 176 ? -15.558 -11.062 16.580 1.00 42.62 176 ASP A CA 1
ATOM 1409 C C . ASP A 1 176 ? -14.557 -10.272 15.714 1.00 42.62 176 ASP A C 1
ATOM 1411 O O . ASP A 1 176 ? -14.238 -9.127 16.053 1.00 42.62 176 ASP A O 1
ATOM 1415 N N . TYR A 1 177 ? -14.168 -10.803 14.546 1.00 47.19 177 TYR A N 1
ATOM 1416 C CA . TYR A 1 177 ? -13.315 -10.141 13.542 1.00 47.19 177 TYR A CA 1
ATOM 1417 C C . TYR A 1 177 ? -13.794 -10.403 12.106 1.00 47.19 177 TYR A C 1
ATOM 1419 O O . TYR A 1 177 ? -12.992 -10.701 11.223 1.00 47.19 177 TYR A O 1
ATOM 1427 N N . ASP A 1 178 ? -15.097 -10.284 11.855 1.00 52.06 178 ASP A N 1
ATOM 1428 C CA . ASP A 1 178 ? -15.582 -10.220 10.477 1.00 52.06 178 ASP A CA 1
ATOM 1429 C C . ASP A 1 178 ? -15.149 -8.872 9.879 1.00 52.06 178 ASP A C 1
ATOM 1431 O O . ASP A 1 178 ? -15.532 -7.813 10.379 1.00 52.06 178 ASP A O 1
ATOM 1435 N N . VAL A 1 179 ? -14.303 -8.884 8.848 1.00 52.66 179 VAL A N 1
ATOM 1436 C CA . VAL A 1 179 ? -13.921 -7.665 8.108 1.00 52.66 179 VAL A CA 1
ATOM 1437 C C . VAL A 1 179 ? -15.123 -7.120 7.331 1.00 52.66 179 VAL A C 1
ATOM 1439 O O . VAL A 1 179 ? -15.193 -5.914 7.086 1.00 52.66 179 VAL A O 1
ATOM 1442 N N . ARG A 1 180 ? -16.146 -7.962 7.092 1.00 49.16 180 ARG A N 1
ATOM 1443 C CA . ARG A 1 180 ? -17.478 -7.516 6.666 1.00 49.16 180 ARG A CA 1
ATOM 1444 C C . ARG A 1 180 ? -18.168 -6.670 7.726 1.00 49.16 180 ARG A C 1
ATOM 1446 O O . ARG A 1 180 ? -19.086 -5.947 7.391 1.00 49.16 180 ARG A O 1
ATOM 1453 N N . ASP A 1 181 ? -17.719 -6.638 8.978 1.00 52.41 181 ASP A N 1
ATOM 1454 C CA . ASP A 1 181 ? -18.182 -5.677 9.984 1.00 52.41 181 ASP A CA 1
ATOM 1455 C C . ASP A 1 181 ? -17.494 -4.310 9.759 1.00 52.41 181 ASP A C 1
ATOM 1457 O O . ASP A 1 181 ? -16.751 -3.774 10.588 1.00 52.41 181 ASP A O 1
ATOM 1461 N N . ALA A 1 182 ? -17.765 -3.765 8.573 1.00 48.97 182 ALA A N 1
ATOM 1462 C CA . ALA A 1 182 ? -17.309 -2.543 7.924 1.00 48.97 182 ALA A CA 1
ATOM 1463 C C . ALA A 1 182 ? -17.217 -1.289 8.813 1.00 48.97 182 ALA A C 1
ATOM 1465 O O . ALA A 1 182 ? -16.579 -0.316 8.453 1.00 48.97 182 ALA A O 1
ATOM 1466 N N . LYS A 1 183 ? -17.803 -1.272 10.011 1.00 53.31 183 LYS A N 1
ATOM 1467 C CA . LYS A 1 183 ? -17.777 -0.114 10.925 1.00 53.31 183 LYS A CA 1
ATOM 1468 C C . LYS A 1 183 ? -16.482 0.015 11.741 1.00 53.31 183 LYS A C 1
ATOM 1470 O O . LYS A 1 183 ? -16.414 0.832 12.659 1.00 53.31 183 LYS A O 1
ATOM 1475 N N . LYS A 1 184 ? -15.468 -0.806 11.456 1.00 69.00 184 LYS A N 1
ATOM 1476 C CA . LYS A 1 184 ? -14.275 -0.975 12.301 1.00 69.00 184 LYS A CA 1
ATOM 1477 C C . LYS A 1 184 ? -12.958 -0.551 11.658 1.00 69.00 184 LYS A C 1
ATOM 1479 O O . LYS A 1 184 ? -11.951 -0.574 12.368 1.00 69.00 184 LYS A O 1
ATOM 1484 N N . ILE A 1 185 ? -12.941 -0.178 10.377 1.00 85.00 185 ILE A N 1
ATOM 1485 C CA . ILE A 1 185 ? -11.711 0.271 9.715 1.00 85.00 185 ILE A CA 1
ATOM 1486 C C . ILE A 1 185 ? -11.661 1.789 9.743 1.00 85.00 185 ILE A C 1
ATOM 1488 O O . ILE A 1 185 ? -12.531 2.476 9.206 1.00 85.00 185 ILE A O 1
ATOM 1492 N N . ARG A 1 186 ? -10.639 2.310 10.415 1.00 90.00 186 ARG A N 1
ATOM 1493 C CA . ARG A 1 186 ? -10.399 3.747 10.513 1.00 90.00 186 ARG A CA 1
ATOM 1494 C C . ARG A 1 186 ? -8.978 4.057 10.120 1.00 90.00 186 ARG A C 1
ATOM 1496 O O . ARG A 1 186 ? -8.051 3.370 10.542 1.00 90.00 186 ARG A O 1
ATOM 1503 N N . PHE A 1 187 ? -8.831 5.124 9.362 1.00 93.81 187 PHE A N 1
ATOM 1504 C CA . PHE A 1 187 ? -7.558 5.650 8.929 1.00 93.81 187 PHE A CA 1
ATOM 1505 C C . PHE A 1 187 ? -7.311 6.945 9.682 1.00 93.81 187 PHE A C 1
ATOM 1507 O O . PHE A 1 187 ? -8.148 7.848 9.675 1.00 93.81 187 PHE A O 1
ATOM 1514 N N . TYR A 1 188 ? -6.166 7.015 10.344 1.00 96.00 188 TYR A N 1
ATOM 1515 C CA . TYR A 1 188 ? -5.778 8.158 11.151 1.00 96.00 188 TYR A CA 1
ATOM 1516 C C . TYR A 1 188 ? -4.728 8.942 10.387 1.00 96.00 188 TYR A C 1
ATOM 1518 O O . TYR A 1 188 ? -3.675 8.401 10.046 1.00 96.00 188 TYR A O 1
ATOM 1526 N N . THR A 1 189 ? -5.013 10.206 10.094 1.00 96.25 189 THR A N 1
ATOM 1527 C CA . THR A 1 189 ? -4.045 11.088 9.444 1.00 96.25 189 THR A CA 1
ATOM 1528 C C . THR A 1 189 ? -3.013 11.578 10.460 1.00 96.25 189 THR A C 1
ATOM 1530 O O . THR A 1 189 ? -3.281 11.679 11.659 1.00 96.25 189 THR A O 1
ATOM 1533 N N . LYS A 1 190 ? -1.846 12.003 9.974 1.00 94.94 190 LYS A N 1
ATOM 1534 C CA . LYS A 1 190 ? -0.822 12.703 10.770 1.00 94.94 190 LYS A CA 1
ATOM 1535 C C . LYS A 1 190 ? -1.337 14.010 11.389 1.00 94.94 190 LYS A C 1
ATOM 1537 O O . LYS A 1 190 ? -0.779 14.479 12.373 1.00 94.94 190 LYS A O 1
ATOM 1542 N N . SER A 1 191 ? -2.392 14.598 10.818 1.00 95.00 191 SER A N 1
ATOM 1543 C CA . SER A 1 191 ? -3.064 15.795 11.341 1.00 95.00 191 SER A CA 1
ATOM 1544 C C . SER A 1 191 ? -4.154 15.492 12.377 1.00 95.00 191 SER A C 1
ATOM 1546 O O . SER A 1 191 ? -4.762 16.423 12.897 1.00 95.00 191 SER A O 1
ATOM 1548 N N . GLY A 1 192 ? -4.407 14.215 12.685 1.00 92.81 192 GLY A N 1
ATOM 1549 C CA . GLY A 1 192 ? -5.398 13.784 13.673 1.00 92.81 192 GLY A CA 1
ATOM 1550 C C . GLY A 1 192 ? -6.826 13.639 13.139 1.00 92.81 192 GLY A C 1
ATOM 1551 O O . GLY A 1 192 ? -7.730 13.359 13.922 1.00 92.81 192 GLY A O 1
ATOM 1552 N N . LYS A 1 193 ? -7.049 13.799 11.828 1.00 95.25 193 LYS A N 1
ATOM 1553 C CA . LYS A 1 193 ? -8.347 13.514 11.200 1.00 95.25 193 LYS A CA 1
ATOM 1554 C C . LYS A 1 193 ? -8.562 12.009 11.084 1.00 95.25 193 LYS A C 1
ATOM 1556 O O . LYS A 1 193 ? -7.605 11.243 10.954 1.00 95.25 193 LYS A O 1
ATOM 1561 N N . ILE A 1 194 ? -9.827 11.601 11.097 1.00 93.88 194 ILE A N 1
ATOM 1562 C CA . ILE A 1 194 ? -10.213 10.194 11.051 1.00 93.88 194 ILE A CA 1
ATOM 1563 C C . ILE A 1 194 ? -11.145 9.970 9.866 1.00 93.88 194 ILE A C 1
ATOM 1565 O O . ILE A 1 194 ? -12.214 10.572 9.787 1.00 93.88 194 ILE A O 1
ATOM 1569 N N . TYR A 1 195 ? -10.746 9.078 8.967 1.00 91.19 195 TYR A N 1
ATOM 1570 C CA . TYR A 1 195 ? -11.601 8.573 7.900 1.00 91.19 195 TYR A CA 1
ATOM 1571 C C . TYR A 1 195 ? -12.086 7.174 8.268 1.00 91.19 195 TYR A C 1
ATOM 1573 O O . TYR A 1 195 ? -11.289 6.330 8.680 1.00 91.19 195 TYR A O 1
ATOM 1581 N N . GLN A 1 196 ? -13.382 6.919 8.141 1.00 88.19 196 GLN A N 1
ATOM 1582 C CA . GLN A 1 196 ? -13.979 5.612 8.383 1.00 88.19 196 GLN A CA 1
ATOM 1583 C C . GLN A 1 196 ? -14.463 5.021 7.063 1.00 88.19 196 GLN A C 1
ATOM 1585 O O . GLN A 1 196 ? -15.315 5.612 6.405 1.00 88.19 196 GLN A O 1
ATOM 1590 N N . TYR A 1 197 ? -13.954 3.843 6.712 1.00 82.44 197 TYR A N 1
ATOM 1591 C CA . TYR A 1 197 ? -14.339 3.122 5.498 1.00 82.44 197 TYR A CA 1
ATOM 1592 C C . TYR A 1 197 ? -15.428 2.100 5.797 1.00 82.44 197 TYR A C 1
ATOM 1594 O O . TYR A 1 197 ? -15.310 1.403 6.802 1.00 82.44 197 TYR A O 1
ATOM 1602 N N . SER A 1 198 ? -16.451 1.998 4.943 1.00 72.31 198 SER A N 1
ATOM 1603 C CA . SER A 1 198 ? -17.531 1.019 5.053 1.00 72.31 198 SER A CA 1
ATOM 1604 C C . SER A 1 198 ? -17.488 0.024 3.888 1.00 72.31 198 SER A C 1
ATOM 1606 O O . SER A 1 198 ? -17.931 0.326 2.786 1.00 72.31 198 SER A O 1
ATOM 1608 N N . VAL A 1 199 ? -17.021 -1.202 4.145 1.00 64.19 199 VAL A N 1
ATOM 1609 C CA . VAL A 1 199 ? -16.975 -2.299 3.156 1.00 64.19 199 VAL A CA 1
ATOM 1610 C C . VAL A 1 199 ? -18.351 -2.595 2.531 1.00 64.19 199 VAL A C 1
ATOM 1612 O O . VAL A 1 199 ? -18.417 -2.883 1.344 1.00 64.19 199 VAL A O 1
ATOM 1615 N N . TYR A 1 200 ? -19.458 -2.491 3.284 1.00 60.84 200 TYR A N 1
ATOM 1616 C CA . TYR A 1 200 ? -20.809 -2.756 2.748 1.00 60.84 200 TYR A CA 1
ATOM 1617 C C . TYR A 1 200 ? -21.294 -1.710 1.746 1.00 60.84 200 TYR A C 1
ATOM 1619 O O . TYR A 1 200 ? -22.100 -2.028 0.878 1.00 60.84 200 TYR A O 1
ATOM 1627 N N . GLU A 1 201 ? -20.853 -0.467 1.910 1.00 61.28 201 GLU A N 1
ATOM 1628 C CA . GLU A 1 201 ? -21.244 0.636 1.031 1.00 61.28 201 GLU A CA 1
ATOM 1629 C C . GLU A 1 201 ? -20.199 0.849 -0.072 1.00 61.28 201 GLU A C 1
ATOM 1631 O O . GLU A 1 201 ? -20.457 1.595 -1.006 1.00 61.28 201 GLU A O 1
ATOM 1636 N N . GLY A 1 202 ? -19.029 0.198 0.024 1.00 62.28 202 GLY A N 1
ATOM 1637 C CA . GLY A 1 202 ? -17.888 0.436 -0.863 1.00 62.28 202 GLY A CA 1
ATOM 1638 C C . GLY A 1 202 ? -17.310 1.849 -0.738 1.00 62.28 202 GLY A C 1
ATOM 1639 O O . GLY A 1 202 ? -16.462 2.241 -1.531 1.00 62.28 202 GLY A O 1
ATOM 1640 N N . GLU A 1 203 ? -17.759 2.612 0.258 1.00 64.12 203 GLU A N 1
ATOM 1641 C CA . GLU A 1 203 ? -17.497 4.036 0.417 1.00 64.12 203 GLU A CA 1
ATOM 1642 C C . GLU A 1 203 ? -17.169 4.348 1.882 1.00 64.12 203 GLU A C 1
ATOM 1644 O O . GLU A 1 203 ? -17.551 3.636 2.815 1.00 64.12 203 GLU A O 1
ATOM 1649 N N . GLY A 1 204 ? -16.433 5.430 2.115 1.00 72.31 204 GLY A N 1
ATOM 1650 C CA . GLY A 1 204 ? -16.104 5.890 3.458 1.00 72.31 204 GLY A CA 1
ATOM 1651 C C . GLY A 1 204 ? -16.339 7.381 3.641 1.00 72.31 204 GLY A C 1
ATOM 1652 O O . GLY A 1 204 ? -16.473 8.145 2.686 1.00 72.31 204 GLY A O 1
ATOM 1653 N N . LYS A 1 205 ? -16.355 7.811 4.902 1.00 81.81 205 LYS A N 1
ATOM 1654 C CA . LYS A 1 205 ? -16.610 9.199 5.290 1.00 81.81 205 LYS A CA 1
ATOM 1655 C C . LYS A 1 205 ? -15.651 9.685 6.365 1.00 81.81 205 LYS A C 1
ATOM 1657 O O . LYS A 1 205 ? -15.165 8.912 7.191 1.00 81.81 205 LYS A O 1
ATOM 1662 N N . TRP A 1 206 ? -15.439 10.994 6.386 1.00 87.44 206 TRP A N 1
ATOM 1663 C CA . TRP A 1 206 ? -14.769 11.672 7.491 1.00 87.44 206 TRP A CA 1
ATOM 1664 C C . TRP A 1 206 ? -15.659 11.682 8.742 1.00 87.44 206 TRP A C 1
ATOM 1666 O O . TRP A 1 206 ? -16.878 11.845 8.632 1.00 87.44 206 TRP A O 1
ATOM 1676 N N . LEU A 1 207 ? -15.044 11.472 9.909 1.00 84.69 207 LEU A N 1
ATOM 1677 C CA . LEU A 1 207 ? -15.678 11.540 11.231 1.00 84.69 207 LEU A CA 1
ATOM 1678 C C . LEU A 1 207 ? -15.391 12.866 11.938 1.00 84.69 207 LEU A C 1
ATOM 1680 O O . LEU A 1 207 ? -14.282 13.415 11.737 1.00 84.69 207 LEU A O 1
#

Mean predicted aligned error: 13.11 Å

Sequence (207 aa):
MNKKIINSALKIFVGIVSCLVIAFVVMNEFGIIDEIKSMQRINKVDKNNGTWKSEKIGKDKAYMEICDGEAGKEPDLAGVNIRSEKYQESSNIDMYVRLKQDMQDVTYEKIEIYEPDENNIHSDNSYYYCFVPKDCDYITVGKKRINIQEGSIDTVEHGTIKFRMAMFSGGKYRSDYDVRDAKKIRFYTKSGKIYQYSVYEGEGKWL